Protein AF-A0A7V1M6G1-F1 (afdb_monomer)

Foldseek 3Di:
DLVPDDPVRLLVCLVPDDCVVCVPVNVVSVVVCVVVVHDNPDPDPPPPPQQQLLVVLCPDPVCVVPVPVSVVVSLQVLLQQLLVQLLVVCVVLLCCQPVVVVAALVNLVVCVVCNVVSLVVSLVVSVSNNCPDPSSVSSNNSSVNSVVVSVVSCSNVSSVVNNPPDDDDDPDDDPPDD

Radius of gyration: 24.64 Å; Cα contacts (8 Å, |Δi|>4): 165; chains: 1; bounding box: 46×56×64 Å

Sequence (178 aa):
MLTRCTDDELQDVYFHIDVLQYPERYRAVLDELTRRGLQPVSGIEPQVVPTDIPEQVRSLPALQPYPVAVAMVASVVLAVYTATVTFLFCLPIYLLALPLKVLNQQSAFFYLLSFPFAPLSAAGFGRRAGGRGWYSVAVLAGVALGVMMFIGTGALHAVVQALFRSDGAEGFSLPVAY

pLDDT: mean 78.03, std 13.34, range [37.06, 92.56]

Mean predicted aligned error: 14.86 Å

Solvent-accessible surface area (backbone atoms only — not comparable to full-atom values): 9935 Å² total; per-residue (Å²): 117,77,91,75,53,52,75,66,57,50,50,52,50,63,72,70,54,55,55,88,85,38,53,71,59,48,50,56,50,52,52,53,33,54,74,70,70,48,77,80,84,69,84,75,70,77,83,78,70,76,59,36,46,52,59,56,43,55,68,36,78,90,38,59,90,36,68,68,57,30,54,50,52,25,31,50,53,39,13,51,51,10,14,51,46,17,36,58,61,46,41,66,52,42,45,34,37,60,82,63,58,71,54,42,41,70,58,30,51,55,44,65,72,48,51,65,50,29,51,54,50,20,45,51,52,21,44,62,32,50,27,54,78,79,37,35,57,28,21,52,49,10,30,51,48,14,50,49,53,48,53,72,69,43,31,59,56,46,34,54,53,24,53,69,56,66,95,72,86,80,75,92,76,75,85,80,78,132

Secondary structure (DSSP, 8-state):
-GGGS-HHHHHHHHHH--TTT-HHHHHHHHHHHHHTTPPP--S---------HHHHHHT-TTTTT-HHHHHHHHHHHHHHHHHHHHHHHHHHHHHHHTTS----HHHHHHHHHHTTHHHHHHHHHHHHTT--TTHHHHHHHHHHHHHHHHHHTTHHHHHHHHHH--S-S---------

Structure (mmCIF, N/CA/C/O backbone):
data_AF-A0A7V1M6G1-F1
#
_entry.id   AF-A0A7V1M6G1-F1
#
loop_
_atom_site.group_PDB
_atom_site.id
_atom_site.type_symbol
_atom_site.label_atom_id
_atom_site.label_alt_id
_atom_site.label_comp_id
_atom_site.label_asym_id
_atom_site.label_entity_id
_atom_site.label_seq_id
_atom_site.pdbx_PDB_ins_code
_atom_site.Cartn_x
_atom_site.Cartn_y
_atom_site.Cartn_z
_atom_site.occupancy
_atom_site.B_iso_or_equiv
_atom_site.auth_seq_id
_atom_site.auth_comp_id
_atom_site.auth_asym_id
_atom_site.auth_atom_id
_atom_site.pdbx_PDB_model_num
ATOM 1 N N . MET A 1 1 ? -0.075 39.289 18.853 1.00 59.34 1 MET A N 1
ATOM 2 C CA . MET A 1 1 ? -0.843 40.267 18.048 1.00 59.34 1 MET A CA 1
ATOM 3 C C . MET A 1 1 ? -2.307 39.858 17.905 1.00 59.34 1 MET A C 1
ATOM 5 O O . MET A 1 1 ? -3.140 40.717 18.133 1.00 59.34 1 MET A O 1
ATOM 9 N N . LEU A 1 2 ? -2.627 38.577 17.663 1.00 62.75 2 LEU A N 1
ATOM 10 C CA . LEU A 1 2 ? -4.012 38.072 17.534 1.00 62.75 2 LEU A CA 1
ATOM 11 C C . LEU A 1 2 ? -4.907 38.278 18.777 1.00 62.75 2 LEU A C 1
ATOM 13 O O . LEU A 1 2 ? -6.113 38.447 18.658 1.00 62.75 2 LEU A O 1
ATOM 17 N N . THR A 1 3 ? -4.320 38.361 19.974 1.00 64.00 3 THR A N 1
ATOM 18 C CA . THR A 1 3 ? -5.044 38.594 21.239 1.00 64.00 3 THR A CA 1
ATOM 19 C C . THR A 1 3 ? -5.689 39.978 21.365 1.00 64.00 3 THR A C 1
ATOM 21 O O . THR A 1 3 ? -6.448 40.198 22.302 1.00 64.00 3 THR A O 1
ATOM 24 N N . ARG A 1 4 ? -5.374 40.923 20.466 1.00 76.12 4 ARG A N 1
ATOM 25 C CA . ARG A 1 4 ? -5.960 42.276 20.442 1.00 76.12 4 ARG A CA 1
ATOM 26 C C . ARG A 1 4 ? -6.958 42.499 19.303 1.00 76.12 4 ARG A C 1
ATOM 28 O O . ARG A 1 4 ? -7.567 43.559 19.277 1.00 76.12 4 ARG A O 1
ATOM 35 N N . CYS A 1 5 ? -7.097 41.546 18.382 1.00 78.12 5 CYS A N 1
ATOM 36 C CA . CYS A 1 5 ? -8.076 41.630 17.301 1.00 78.12 5 CYS A CA 1
ATOM 37 C C . CYS A 1 5 ? -9.489 41.458 17.861 1.00 78.12 5 CYS A C 1
ATOM 39 O O . CYS A 1 5 ? -9.700 40.645 18.768 1.00 78.12 5 CYS A O 1
ATOM 41 N N . THR A 1 6 ? -10.436 42.206 17.309 1.00 84.00 6 THR A N 1
ATOM 42 C CA . THR A 1 6 ? -11.872 41.974 17.500 1.00 84.00 6 THR A CA 1
ATOM 43 C C . THR A 1 6 ? -12.295 40.661 16.836 1.00 84.00 6 THR A C 1
ATOM 45 O O . THR A 1 6 ? -11.548 40.089 16.040 1.00 84.00 6 THR A O 1
ATOM 48 N N . ASP A 1 7 ? -13.472 40.147 17.187 1.00 83.44 7 ASP A N 1
ATOM 49 C CA . ASP A 1 7 ? -13.950 38.865 16.658 1.00 83.44 7 ASP A CA 1
ATOM 50 C C . ASP A 1 7 ? -14.204 38.930 15.141 1.00 83.44 7 ASP A C 1
ATOM 52 O O . ASP A 1 7 ? -13.869 37.983 14.429 1.00 83.44 7 ASP A O 1
ATOM 56 N N . ASP A 1 8 ? -14.669 40.079 14.639 1.00 80.38 8 ASP A N 1
ATOM 57 C CA . ASP A 1 8 ? -14.856 40.336 13.205 1.00 80.38 8 ASP A CA 1
ATOM 58 C C . ASP A 1 8 ? -13.516 40.401 12.456 1.00 80.38 8 ASP A C 1
ATOM 60 O O . ASP A 1 8 ? -13.350 39.768 11.416 1.00 80.38 8 ASP A O 1
ATOM 64 N N . GLU A 1 9 ? -12.516 41.098 13.006 1.00 81.81 9 GLU A N 1
ATOM 65 C CA . GLU A 1 9 ? -11.163 41.138 12.428 1.00 81.81 9 GLU A CA 1
ATOM 66 C C . GLU A 1 9 ? -10.505 39.754 12.429 1.00 81.81 9 GLU A C 1
ATOM 68 O O . GLU A 1 9 ? -9.766 39.408 11.510 1.00 81.81 9 GLU A O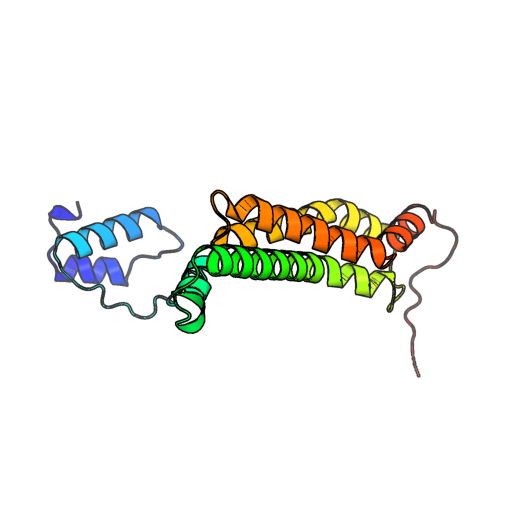 1
ATOM 73 N N . LEU A 1 10 ? -10.756 38.946 13.463 1.00 84.12 10 LEU A N 1
ATOM 74 C CA . LEU A 1 10 ? -10.219 37.593 13.551 1.00 84.12 10 LEU A CA 1
ATOM 75 C C . LEU A 1 10 ? -10.852 36.671 12.498 1.00 84.12 10 LEU A C 1
ATOM 77 O O . LEU A 1 10 ? -10.141 35.863 11.897 1.00 84.12 10 LEU A O 1
ATOM 81 N N . GLN A 1 11 ? -12.156 36.811 12.244 1.00 80.88 11 GLN A N 1
ATOM 82 C CA . GLN A 1 11 ? -12.832 36.113 11.149 1.00 80.88 11 GLN A CA 1
ATOM 83 C C . GLN A 1 11 ? -12.340 36.592 9.780 1.00 80.88 11 GLN A C 1
ATOM 85 O O . GLN A 1 11 ? -12.082 35.766 8.908 1.00 80.88 11 GLN A O 1
ATOM 90 N N . ASP A 1 12 ? -12.136 37.894 9.595 1.00 82.31 12 ASP A N 1
ATOM 91 C CA . ASP A 1 12 ? -11.630 38.452 8.339 1.00 82.31 12 ASP A CA 1
ATOM 92 C C . ASP A 1 12 ? -10.216 37.943 8.011 1.00 82.31 12 ASP A C 1
ATOM 94 O O . ASP A 1 12 ? -9.937 37.505 6.891 1.00 82.31 12 ASP A O 1
ATOM 98 N N . VAL A 1 13 ? -9.337 37.884 9.018 1.00 82.00 13 VAL A N 1
ATOM 99 C CA . VAL A 1 13 ? -8.005 37.270 8.895 1.00 82.00 13 VAL A CA 1
ATOM 100 C C . VAL A 1 13 ? -8.108 35.779 8.571 1.00 82.00 13 VAL A C 1
ATOM 102 O O . VAL A 1 13 ? -7.325 35.283 7.763 1.00 82.00 13 VAL A O 1
ATOM 105 N N . TYR A 1 14 ? -9.061 35.060 9.169 1.00 80.50 14 TYR A N 1
ATOM 106 C CA . TYR A 1 14 ? -9.310 33.652 8.850 1.00 80.50 14 TYR A CA 1
ATOM 107 C C . TYR A 1 14 ? -9.761 33.445 7.395 1.00 80.50 14 TYR A C 1
ATOM 109 O O . TYR A 1 14 ? -9.354 32.464 6.778 1.00 80.50 14 TYR A O 1
ATOM 117 N N . PHE A 1 15 ? -10.538 34.366 6.818 1.00 78.75 15 PHE A N 1
ATOM 118 C CA . PHE A 1 15 ? -10.974 34.276 5.419 1.00 78.75 15 PHE A CA 1
ATOM 119 C C . PHE A 1 15 ? -9.877 34.616 4.404 1.00 78.75 15 PHE A C 1
ATOM 121 O O . PHE A 1 15 ? -9.851 34.038 3.319 1.00 78.75 15 PHE A O 1
ATOM 128 N N . HIS A 1 16 ? -8.975 35.540 4.736 1.00 80.94 16 HIS A N 1
ATOM 129 C CA . HIS A 1 16 ? -7.990 36.072 3.786 1.00 80.94 16 HIS A CA 1
ATOM 130 C C . HIS A 1 16 ? -6.596 35.452 3.902 1.00 80.94 16 HIS A C 1
ATOM 132 O O . HIS A 1 16 ? -5.683 35.813 3.155 1.00 80.94 16 HIS A O 1
ATOM 138 N N . ILE A 1 17 ? -6.394 34.531 4.840 1.00 79.31 17 ILE A N 1
ATOM 139 C CA . ILE A 1 17 ? -5.106 33.874 5.011 1.00 79.31 17 ILE A CA 1
ATOM 140 C C . ILE A 1 17 ? -4.886 32.796 3.946 1.00 79.31 17 ILE A C 1
ATOM 142 O O . ILE A 1 17 ? -5.630 31.825 3.827 1.00 79.31 17 ILE A O 1
ATOM 146 N N . ASP A 1 18 ? -3.802 32.942 3.188 1.00 77.69 18 ASP A N 1
ATOM 147 C CA . ASP A 1 18 ? -3.353 31.899 2.272 1.00 77.69 18 ASP A CA 1
ATOM 148 C C . ASP A 1 18 ? -2.753 30.729 3.071 1.00 77.69 18 ASP A C 1
ATOM 150 O O . ASP A 1 18 ? -1.645 30.808 3.619 1.00 77.69 18 ASP A O 1
ATOM 154 N N . VAL A 1 19 ? -3.507 29.631 3.136 1.00 77.31 19 VAL A N 1
ATOM 155 C CA . VAL A 1 19 ? -3.142 28.409 3.865 1.00 77.31 19 VAL A CA 1
ATOM 156 C C . VAL A 1 19 ? -1.888 27.749 3.281 1.00 77.31 19 VAL A C 1
ATOM 158 O O . VAL A 1 19 ? -1.114 27.143 4.025 1.00 77.31 19 VAL A O 1
ATOM 161 N N . LEU A 1 20 ? -1.653 27.874 1.969 1.00 74.25 20 LEU A N 1
ATOM 162 C CA . LEU A 1 20 ? -0.498 27.269 1.299 1.00 74.25 20 LEU A CA 1
ATOM 163 C C . LEU A 1 20 ? 0.779 28.057 1.577 1.00 74.25 20 LEU A C 1
ATOM 165 O O . LEU A 1 20 ? 1.851 27.469 1.731 1.00 74.25 20 LEU A O 1
ATOM 169 N N . GLN A 1 21 ? 0.663 29.380 1.666 1.00 79.25 21 GLN A N 1
ATOM 170 C CA . GLN A 1 21 ? 1.807 30.250 1.903 1.00 79.25 21 GLN A CA 1
ATOM 171 C C . GLN A 1 21 ? 2.165 30.365 3.394 1.00 79.25 21 GLN A C 1
ATOM 173 O O . GLN A 1 21 ? 3.346 30.481 3.731 1.00 79.25 21 GLN A O 1
ATOM 178 N N . TYR A 1 22 ? 1.178 30.304 4.301 1.00 77.88 22 TYR A N 1
ATOM 179 C CA . TYR A 1 22 ? 1.383 30.530 5.739 1.00 77.88 22 TYR A CA 1
ATOM 180 C C . TYR A 1 22 ? 0.634 29.530 6.649 1.00 77.88 22 TYR A C 1
ATOM 182 O O . TYR A 1 22 ? -0.201 29.935 7.467 1.00 77.88 22 TYR A O 1
ATOM 190 N N . PRO A 1 23 ? 0.988 28.232 6.612 1.00 76.75 23 PRO A N 1
ATOM 191 C CA . PRO A 1 23 ? 0.266 27.182 7.341 1.00 76.75 23 PRO A CA 1
ATOM 192 C C . PRO A 1 23 ? 0.297 27.351 8.868 1.00 76.75 23 PRO A C 1
ATOM 194 O O . PRO A 1 23 ? -0.691 27.082 9.547 1.00 76.75 23 PRO A O 1
ATOM 197 N N . GLU A 1 24 ? 1.404 27.838 9.436 1.00 80.50 24 GLU A N 1
ATOM 198 C CA . GLU A 1 24 ? 1.513 28.015 10.894 1.00 80.50 24 GLU A CA 1
ATOM 199 C C . GLU A 1 24 ? 0.707 29.215 11.407 1.00 80.50 24 GLU A C 1
ATOM 201 O O . GLU A 1 24 ? 0.210 29.205 12.532 1.00 80.50 24 GLU A O 1
ATOM 206 N N . ARG A 1 25 ? 0.522 30.246 10.573 1.00 81.81 25 ARG A N 1
ATOM 207 C CA . ARG A 1 25 ? -0.337 31.388 10.917 1.00 81.81 25 ARG A CA 1
ATOM 208 C C . ARG A 1 25 ? -1.807 30.987 10.876 1.00 81.81 25 ARG A C 1
ATOM 210 O O . ARG A 1 25 ? -2.555 31.392 11.758 1.00 81.81 25 ARG A O 1
ATOM 217 N N . TYR A 1 26 ? -2.188 30.152 9.909 1.00 83.12 26 TYR A N 1
ATOM 218 C CA . TYR A 1 26 ? -3.534 29.593 9.818 1.00 83.12 26 TYR A CA 1
ATOM 219 C C . TYR A 1 26 ? -3.909 28.813 11.081 1.00 83.12 26 TYR A C 1
ATOM 221 O O . TYR A 1 26 ? -4.948 29.073 11.683 1.00 83.12 26 TYR A O 1
ATOM 229 N N . ARG A 1 27 ? -3.008 27.941 11.557 1.00 82.00 27 ARG A N 1
ATOM 230 C CA . ARG A 1 27 ? -3.197 27.206 12.818 1.00 82.00 27 ARG A CA 1
ATOM 231 C C . ARG A 1 27 ? -3.350 28.129 14.023 1.00 82.00 27 ARG A C 1
ATOM 233 O O . ARG A 1 27 ? -4.265 27.943 14.813 1.00 82.00 27 ARG A O 1
ATOM 240 N N . ALA A 1 28 ? -2.506 29.153 14.135 1.00 83.69 28 ALA A N 1
ATOM 241 C CA . ALA A 1 28 ? -2.584 30.103 15.243 1.00 83.69 28 ALA A 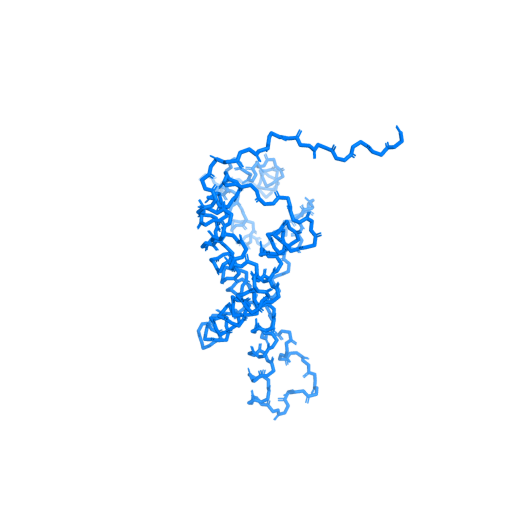CA 1
ATOM 242 C C . ALA A 1 28 ? -3.909 30.894 15.268 1.00 83.69 28 ALA A C 1
ATOM 244 O O . ALA A 1 28 ? -4.405 31.227 16.342 1.00 83.69 28 ALA A O 1
ATOM 245 N N . VAL A 1 29 ? -4.483 31.195 14.099 1.00 84.44 29 VAL A N 1
ATOM 246 C CA . VAL A 1 29 ? -5.790 31.863 13.977 1.00 84.44 29 VAL A CA 1
ATOM 247 C C . VAL A 1 29 ? -6.929 30.908 14.342 1.00 84.44 29 VAL A C 1
ATOM 249 O O . VAL A 1 29 ? -7.819 31.293 15.097 1.00 84.44 29 VAL A O 1
ATOM 252 N N . LEU A 1 30 ? -6.876 29.656 13.878 1.00 83.94 30 LEU A N 1
ATOM 253 C CA . LEU A 1 30 ? -7.837 28.608 14.241 1.00 83.94 30 LEU A CA 1
ATOM 254 C C . LEU A 1 30 ? -7.866 28.325 15.750 1.00 83.94 30 LEU A C 1
ATOM 256 O O . LEU A 1 30 ? -8.946 28.205 16.334 1.00 83.94 30 LEU A O 1
ATOM 260 N N . ASP A 1 31 ? -6.699 28.254 16.391 1.00 85.38 31 ASP A N 1
ATOM 261 C CA . ASP A 1 31 ? -6.593 28.045 17.838 1.00 85.38 31 ASP A CA 1
ATOM 262 C C . ASP A 1 31 ? -7.221 29.210 18.618 1.00 85.38 31 ASP A C 1
ATOM 264 O O . ASP A 1 31 ? -7.936 28.995 19.598 1.00 85.38 31 ASP A O 1
ATOM 268 N N . GLU A 1 32 ? -7.008 30.451 18.170 1.00 84.50 32 GLU A N 1
ATOM 269 C CA . GLU A 1 32 ? -7.577 31.639 18.813 1.00 84.50 32 GLU A CA 1
ATOM 270 C C . GLU A 1 32 ? -9.098 31.753 18.581 1.00 84.50 32 GLU A C 1
ATOM 272 O O . GLU A 1 32 ? -9.821 32.097 19.515 1.00 84.50 32 GLU A O 1
ATOM 277 N N . LEU A 1 33 ? -9.608 31.391 17.394 1.00 84.38 33 LEU A N 1
ATOM 278 C CA . LEU A 1 33 ? -11.053 31.280 17.126 1.00 84.38 33 LEU A CA 1
ATOM 279 C C . LEU A 1 33 ? -11.710 30.241 18.044 1.00 84.38 33 LEU A C 1
ATOM 281 O O . LEU A 1 33 ? -12.710 30.532 18.705 1.00 84.38 33 LEU A O 1
ATOM 285 N N . THR A 1 34 ? -11.096 29.059 18.154 1.00 83.81 34 THR A N 1
ATOM 286 C CA . THR A 1 34 ? -11.563 27.966 19.020 1.00 83.81 34 THR A CA 1
ATOM 287 C C . THR A 1 34 ? -11.564 28.390 20.486 1.00 83.81 34 THR A C 1
ATOM 289 O O . THR A 1 34 ? -12.532 28.153 21.208 1.00 83.81 34 THR A O 1
ATOM 292 N N . ARG A 1 35 ? -10.508 29.082 20.930 1.00 84.25 35 ARG A N 1
ATOM 293 C CA . ARG A 1 35 ? -10.393 29.615 22.292 1.00 84.25 35 ARG A CA 1
ATOM 294 C C . ARG A 1 35 ? -11.496 30.620 22.631 1.00 84.25 35 ARG A C 1
ATOM 296 O O . ARG A 1 35 ? -11.908 30.688 23.787 1.00 84.25 35 ARG A O 1
ATOM 303 N N . ARG A 1 36 ? -11.968 31.389 21.647 1.00 85.00 36 ARG A N 1
ATOM 304 C CA . ARG A 1 36 ? -13.062 32.364 21.797 1.00 85.00 36 ARG A CA 1
ATOM 305 C C . ARG A 1 36 ? -14.451 31.769 21.561 1.00 85.00 36 ARG A C 1
ATOM 307 O O . ARG A 1 36 ? -15.439 32.483 21.682 1.00 85.00 36 ARG A O 1
ATOM 314 N N . GLY A 1 37 ? -14.543 30.473 21.250 1.00 80.19 37 GLY A N 1
ATOM 315 C CA . GLY A 1 37 ? -15.813 29.805 20.959 1.00 80.19 37 GLY A CA 1
ATOM 316 C C . GLY A 1 37 ? -16.464 30.264 19.651 1.00 80.19 37 GLY A C 1
ATOM 317 O O . GLY A 1 37 ? -17.656 30.037 19.451 1.00 80.19 37 GLY A O 1
ATOM 318 N N . LEU A 1 38 ? -15.700 30.910 18.768 1.00 79.44 38 LEU A N 1
ATOM 319 C CA . LEU A 1 38 ? -16.165 31.337 17.455 1.00 79.44 38 LEU A CA 1
ATOM 320 C C . LEU A 1 38 ? -16.065 30.152 16.498 1.00 79.44 38 LEU A C 1
ATOM 322 O O . LEU A 1 38 ? -15.013 29.522 16.382 1.00 79.44 38 LEU A O 1
ATOM 326 N N . GLN A 1 39 ? -17.161 29.840 15.807 1.00 68.56 39 GLN A N 1
ATOM 327 C CA . GLN A 1 39 ? -17.124 28.818 14.769 1.00 68.56 39 GLN A CA 1
ATOM 328 C C . GLN A 1 39 ? -16.460 29.403 13.519 1.00 68.56 39 GLN A C 1
ATOM 330 O O . GLN A 1 39 ? -16.905 30.453 13.047 1.00 68.56 39 GLN A O 1
ATOM 335 N N . PRO A 1 40 ? -15.418 28.756 12.968 1.00 64.44 40 PRO A N 1
ATOM 336 C CA . PRO A 1 40 ? -14.901 29.141 11.669 1.00 64.44 40 PRO A CA 1
ATOM 337 C C . PRO A 1 40 ? -16.029 28.963 10.651 1.00 64.44 40 PRO A C 1
ATOM 339 O O . PRO A 1 40 ? -16.526 27.856 10.440 1.00 64.44 40 PRO A O 1
ATOM 342 N N . VAL A 1 41 ? -16.466 30.065 10.041 1.00 65.00 41 VAL A N 1
ATOM 343 C CA . VAL A 1 41 ? -17.437 30.039 8.945 1.00 65.00 41 VAL A CA 1
ATOM 344 C C . VAL A 1 41 ? -16.675 29.548 7.715 1.00 65.00 41 VAL A C 1
ATOM 346 O O . VAL A 1 41 ? -16.215 30.322 6.886 1.00 65.00 41 VAL A O 1
ATOM 349 N N . SER A 1 42 ? -16.417 28.243 7.653 1.00 56.84 42 SER A N 1
ATOM 350 C CA . SER A 1 42 ? -15.580 27.652 6.618 1.00 56.84 42 SER A CA 1
ATOM 351 C C . SER A 1 42 ? -16.304 27.709 5.273 1.00 56.84 42 SER A C 1
ATOM 353 O O . SER A 1 42 ? -17.187 26.896 4.983 1.00 56.84 42 SER A O 1
ATOM 355 N N . GLY A 1 43 ? -15.897 28.639 4.415 1.00 55.72 43 GLY A N 1
ATOM 356 C CA . GLY A 1 43 ? -16.002 28.440 2.980 1.00 55.72 43 GLY A CA 1
ATOM 357 C C . GLY A 1 43 ? -15.019 27.342 2.583 1.00 55.72 43 GLY A C 1
ATOM 358 O O . GLY A 1 43 ? -13.854 27.622 2.347 1.00 55.72 43 GLY A O 1
ATOM 359 N N . ILE A 1 44 ? -15.506 26.102 2.500 1.00 55.44 44 ILE A N 1
ATOM 360 C CA . ILE A 1 44 ? -14.831 24.997 1.804 1.00 55.44 44 ILE A CA 1
ATOM 361 C C . ILE A 1 44 ? -13.497 24.580 2.461 1.00 55.44 44 ILE A C 1
ATOM 363 O O . ILE A 1 44 ? -12.450 24.569 1.821 1.00 55.44 44 ILE A O 1
ATOM 367 N N . GLU A 1 45 ? -13.519 24.136 3.720 1.00 52.53 45 GLU A N 1
ATOM 368 C CA . GLU A 1 45 ? -12.560 23.087 4.086 1.00 52.53 45 GLU A CA 1
ATOM 369 C C . GLU A 1 45 ? -13.109 21.770 3.521 1.00 52.53 45 GLU A C 1
ATOM 371 O O . GLU A 1 45 ? -14.215 21.363 3.897 1.00 52.53 45 GLU A O 1
ATOM 376 N N . PRO A 1 46 ? -12.409 21.085 2.595 1.00 50.53 46 PRO A N 1
ATOM 377 C CA . PRO A 1 46 ? -12.769 19.714 2.289 1.00 50.53 46 PRO A CA 1
ATOM 378 C C . PRO A 1 46 ? -12.649 18.943 3.600 1.00 50.53 46 PRO A C 1
ATOM 380 O O . PRO A 1 46 ? -11.573 18.903 4.194 1.00 50.53 46 PRO A O 1
ATOM 383 N N . GLN A 1 47 ? -13.750 18.355 4.071 1.00 49.88 47 GLN A N 1
ATOM 384 C CA . GLN A 1 47 ? -13.707 17.442 5.204 1.00 49.88 47 GLN A CA 1
ATOM 385 C C . GLN A 1 47 ? -12.784 16.283 4.827 1.00 49.88 47 GLN A C 1
ATOM 387 O O . GLN A 1 47 ? -13.189 15.321 4.175 1.00 49.88 47 GLN A O 1
ATOM 392 N N . VAL A 1 48 ? -11.515 16.380 5.215 1.00 53.69 48 VAL A N 1
ATOM 393 C CA . VAL A 1 48 ? -10.581 15.266 5.153 1.00 53.69 48 VAL A CA 1
ATOM 394 C C . VAL A 1 48 ? -10.978 14.360 6.304 1.00 53.69 48 VAL A C 1
ATOM 396 O O . VAL A 1 48 ? -10.399 14.430 7.382 1.00 53.69 48 VAL A O 1
ATOM 399 N N . VAL A 1 49 ? -12.025 13.557 6.107 1.00 55.81 49 VAL A N 1
ATOM 400 C CA . VAL A 1 49 ? -12.407 12.532 7.075 1.00 55.81 49 VAL A CA 1
ATOM 401 C C . VAL A 1 49 ? -11.242 11.544 7.118 1.00 55.81 49 VAL A C 1
ATOM 403 O O . VAL A 1 49 ? -11.003 10.858 6.116 1.00 55.81 49 VAL A O 1
ATOM 406 N N . PRO A 1 50 ? -10.465 11.476 8.217 1.00 57.69 50 PRO A N 1
ATOM 407 C CA . PRO A 1 50 ? -9.404 10.492 8.320 1.00 57.69 50 PRO A CA 1
ATOM 408 C C . PRO A 1 50 ? -10.052 9.113 8.186 1.00 57.69 50 PRO A C 1
ATOM 410 O O . PRO A 1 50 ? -10.933 8.747 8.962 1.00 57.69 50 PRO A O 1
ATOM 413 N N . THR A 1 51 ? -9.669 8.370 7.148 1.00 67.44 51 THR A N 1
ATOM 414 C CA . THR A 1 51 ? -10.177 7.016 6.916 1.00 67.44 51 THR A CA 1
ATOM 415 C C . THR A 1 51 ? -9.502 6.078 7.909 1.00 67.44 51 THR A C 1
ATOM 417 O O . THR A 1 51 ? -8.515 5.431 7.584 1.00 67.44 51 THR A O 1
ATOM 420 N N . ASP A 1 52 ? -9.972 6.062 9.151 1.00 83.06 52 ASP A N 1
ATOM 421 C CA . ASP A 1 52 ? -9.446 5.178 10.187 1.00 83.06 52 ASP A CA 1
ATOM 422 C C . ASP A 1 52 ? -10.144 3.814 10.089 1.00 83.06 52 ASP A C 1
ATOM 424 O O . ASP A 1 52 ? -11.268 3.627 10.558 1.00 83.06 52 ASP A O 1
ATOM 428 N N . ILE A 1 53 ? -9.496 2.870 9.398 1.00 82.25 53 ILE A N 1
ATOM 429 C CA . ILE A 1 53 ? -10.033 1.527 9.138 1.00 82.25 53 ILE A CA 1
ATOM 430 C C . ILE A 1 53 ? -10.341 0.787 10.457 1.00 82.25 53 ILE A C 1
ATOM 432 O O . ILE A 1 53 ? -11.440 0.244 1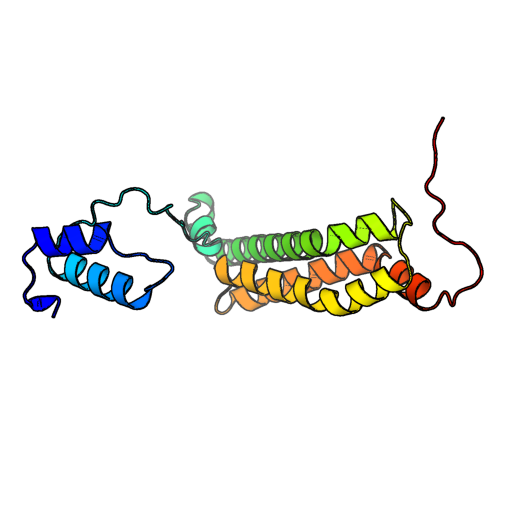0.578 1.00 82.25 53 ILE A O 1
ATOM 436 N N . PRO A 1 54 ? -9.442 0.763 11.464 1.00 82.44 54 PRO A N 1
ATOM 437 C CA . PRO A 1 54 ? -9.747 0.221 12.787 1.00 82.44 54 PRO A CA 1
ATOM 438 C C . PRO A 1 54 ? -11.026 0.771 13.428 1.00 82.44 54 PRO A C 1
ATOM 440 O O . PRO A 1 54 ? -11.849 -0.014 13.905 1.00 82.44 54 PRO A O 1
ATOM 443 N N . GLU A 1 55 ? -11.223 2.090 13.425 1.00 82.62 55 GLU A N 1
ATOM 444 C CA . GLU A 1 55 ? -12.411 2.707 14.032 1.00 82.62 55 GLU A CA 1
ATOM 445 C C . GLU A 1 55 ? -13.682 2.431 13.217 1.00 82.62 55 GLU A C 1
ATO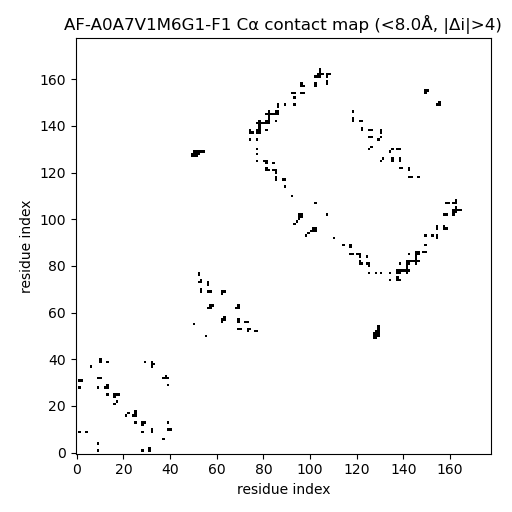M 447 O O . GLU A 1 55 ? -14.738 2.140 13.785 1.00 82.62 55 GLU A O 1
ATOM 452 N N . GLN A 1 56 ? -13.580 2.397 11.885 1.00 84.25 56 GLN A N 1
ATOM 453 C CA . GLN A 1 56 ? -14.684 1.976 11.019 1.00 84.25 56 GLN A CA 1
ATOM 454 C C . GLN A 1 56 ? -15.112 0.532 11.314 1.00 84.25 56 GLN A C 1
ATOM 456 O O . GLN A 1 56 ? -16.299 0.267 11.500 1.00 84.25 56 GLN A O 1
ATOM 461 N N . VAL A 1 57 ? -14.165 -0.402 11.441 1.00 83.19 57 VAL A N 1
ATOM 462 C CA . VAL A 1 57 ? -14.477 -1.804 11.770 1.00 83.19 57 VAL A CA 1
ATOM 463 C C . VAL A 1 57 ? -15.069 -1.929 13.176 1.00 83.19 57 VAL A C 1
ATOM 465 O O . VAL A 1 57 ? -15.980 -2.726 13.391 1.00 83.19 57 VAL A O 1
ATOM 468 N N . ARG A 1 58 ? -14.611 -1.115 14.132 1.00 82.12 58 ARG A N 1
ATOM 469 C CA . ARG A 1 58 ? -15.147 -1.093 15.500 1.00 82.12 58 ARG A CA 1
ATOM 470 C C . ARG A 1 58 ? -16.585 -0.576 15.574 1.00 82.12 58 ARG A C 1
ATOM 472 O O . ARG A 1 58 ? -17.345 -1.015 16.436 1.00 82.12 58 ARG A O 1
ATOM 479 N N . SER A 1 59 ? -16.965 0.330 14.674 1.00 82.50 59 SER A N 1
ATOM 480 C CA . SER A 1 59 ? -18.331 0.859 14.596 1.00 82.50 59 SER A CA 1
ATOM 481 C C . SER A 1 59 ? -19.362 -0.146 14.064 1.00 82.50 59 SER A C 1
ATOM 483 O O . SER A 1 59 ? -20.563 0.099 14.173 1.00 82.50 59 SER A O 1
ATOM 485 N N . LEU A 1 60 ? -18.927 -1.298 13.534 1.00 84.31 60 LEU A N 1
ATOM 486 C CA . LEU A 1 60 ? -19.828 -2.335 13.036 1.00 84.31 60 LEU A CA 1
ATOM 487 C C . LEU A 1 60 ? -20.553 -3.045 14.198 1.00 84.31 60 LEU A C 1
ATOM 489 O O . LEU A 1 60 ? -19.909 -3.737 14.995 1.00 84.31 60 LEU A O 1
ATOM 493 N N . PRO A 1 61 ? -21.898 -2.975 14.271 1.00 79.12 61 PRO A N 1
ATOM 494 C CA . PRO A 1 61 ? -22.663 -3.521 15.395 1.00 79.12 61 PRO A CA 1
ATOM 495 C C . PRO A 1 61 ? -22.536 -5.045 15.528 1.00 79.12 61 PRO A C 1
ATOM 497 O O . PRO A 1 61 ? -22.585 -5.577 16.632 1.00 79.12 61 PRO A O 1
ATOM 500 N N . ALA A 1 62 ? -22.298 -5.755 14.420 1.00 80.88 62 ALA A N 1
ATOM 501 C CA . ALA A 1 62 ? -22.107 -7.206 14.418 1.00 80.88 62 ALA A CA 1
ATOM 502 C C . ALA A 1 62 ? -20.804 -7.663 15.105 1.00 80.88 62 ALA A C 1
ATOM 504 O O . ALA A 1 62 ? -20.714 -8.800 15.561 1.00 80.88 62 ALA A O 1
ATOM 505 N N . LEU A 1 63 ? -19.789 -6.795 15.172 1.00 79.19 63 LEU A N 1
ATOM 506 C CA . LEU A 1 63 ? -18.459 -7.127 15.692 1.00 79.19 63 LEU A CA 1
ATOM 507 C C . LEU A 1 63 ? -18.206 -6.552 17.094 1.00 79.19 63 LEU A C 1
ATOM 509 O O . LEU A 1 63 ? -17.291 -7.010 17.775 1.00 79.19 63 LEU A O 1
ATOM 513 N N . GLN A 1 64 ? -19.048 -5.627 17.568 1.00 78.62 64 GLN A N 1
ATOM 514 C CA . GLN A 1 64 ? -18.979 -5.065 18.923 1.00 78.62 64 GLN A CA 1
ATOM 515 C C . GLN A 1 64 ? -18.847 -6.093 20.063 1.00 78.62 64 GLN A C 1
ATOM 517 O O . GLN A 1 64 ? -18.032 -5.849 20.956 1.00 78.62 64 GLN A O 1
ATOM 522 N N . PRO A 1 65 ? -19.571 -7.234 20.075 1.00 85.25 65 PRO A N 1
ATOM 523 C CA . PRO A 1 65 ? -19.437 -8.203 21.166 1.00 85.25 65 PRO A CA 1
ATOM 524 C C . PRO A 1 65 ? -18.108 -8.981 21.150 1.00 85.25 65 PRO A C 1
ATOM 526 O O . PRO A 1 65 ? -17.782 -9.640 22.136 1.00 85.25 65 PRO A O 1
ATOM 529 N N . TYR A 1 66 ? -17.320 -8.905 20.070 1.00 88.06 66 TYR A N 1
ATOM 530 C CA . TYR A 1 66 ? -16.108 -9.705 19.874 1.00 88.06 66 TYR A CA 1
ATOM 531 C C . TYR A 1 66 ? -14.875 -8.820 19.621 1.00 88.06 66 TYR A C 1
ATOM 533 O O . TYR A 1 66 ? -14.447 -8.658 18.474 1.00 88.06 66 TYR A O 1
ATOM 541 N N . PRO A 1 67 ? -14.220 -8.293 20.673 1.00 82.44 67 PRO A N 1
ATOM 542 C CA . PRO A 1 67 ? -13.101 -7.356 20.521 1.00 82.44 67 PRO A CA 1
ATOM 543 C C . PRO A 1 67 ? -11.901 -7.960 19.773 1.00 82.44 67 PRO A C 1
ATOM 545 O O . PRO A 1 67 ? -11.212 -7.262 19.030 1.00 82.44 67 PRO A O 1
ATOM 548 N N . VAL A 1 68 ? -11.669 -9.270 19.911 1.00 88.06 68 VAL A N 1
ATOM 549 C CA . VAL A 1 68 ? -10.606 -9.980 19.177 1.00 88.06 68 VAL A CA 1
ATOM 550 C C . VAL A 1 68 ? -10.934 -10.083 17.684 1.00 88.06 68 VAL A C 1
ATOM 552 O O . VAL A 1 68 ? -10.051 -9.894 16.848 1.00 88.06 68 VAL A O 1
ATOM 555 N N . ALA A 1 69 ? -12.200 -10.330 17.335 1.00 87.19 69 ALA A N 1
ATOM 556 C CA . ALA A 1 69 ? -12.633 -10.394 15.942 1.00 87.19 69 ALA A CA 1
ATOM 557 C C . ALA A 1 69 ? -12.526 -9.021 15.265 1.00 87.19 69 ALA A C 1
ATOM 559 O O . ALA A 1 69 ? -12.058 -8.948 14.134 1.00 87.19 69 ALA A O 1
ATOM 560 N N . VAL A 1 70 ? -12.857 -7.932 15.972 1.00 86.44 70 VAL A N 1
ATOM 561 C CA . VAL A 1 70 ? -12.640 -6.552 15.494 1.00 86.44 70 VAL A CA 1
ATOM 562 C C . VAL A 1 70 ? -11.172 -6.330 15.134 1.00 86.44 70 VAL A C 1
ATOM 564 O O . VAL A 1 70 ? -10.874 -5.894 14.025 1.00 86.44 70 VAL A O 1
ATOM 567 N N . ALA A 1 71 ? -10.248 -6.673 16.037 1.00 85.56 71 ALA A N 1
ATOM 568 C CA . ALA A 1 71 ? -8.817 -6.485 15.807 1.00 85.56 71 ALA A CA 1
ATOM 569 C C . ALA A 1 71 ? -8.294 -7.330 14.633 1.00 85.56 71 ALA A C 1
ATOM 571 O O . ALA A 1 71 ? -7.493 -6.842 13.830 1.00 85.56 71 ALA A O 1
ATOM 572 N N . MET A 1 72 ? -8.761 -8.577 14.494 1.00 88.06 72 MET A N 1
ATOM 573 C CA . MET A 1 72 ? -8.403 -9.426 13.354 1.00 88.06 72 MET A CA 1
ATOM 574 C C . MET A 1 72 ? -8.949 -8.876 12.038 1.00 88.06 72 MET A C 1
ATOM 576 O O . MET A 1 72 ? -8.185 -8.727 11.089 1.00 88.06 72 MET A O 1
ATOM 580 N N . VAL A 1 73 ? -10.236 -8.530 11.979 1.00 88.50 73 VAL A N 1
ATOM 581 C CA . VAL A 1 73 ? -10.867 -7.992 10.766 1.00 88.50 73 VAL A CA 1
ATOM 582 C C . VAL A 1 73 ? -10.207 -6.677 10.364 1.00 88.50 73 VAL A C 1
ATOM 584 O O . VAL A 1 73 ? -9.821 -6.532 9.210 1.00 88.50 73 VAL A O 1
ATOM 587 N N . ALA A 1 74 ? -9.977 -5.760 11.307 1.00 88.25 74 ALA A N 1
ATOM 588 C CA . ALA A 1 74 ? -9.265 -4.512 11.042 1.00 88.25 74 ALA A CA 1
ATOM 589 C C . ALA A 1 74 ? -7.852 -4.766 10.499 1.00 88.25 74 ALA A C 1
ATOM 591 O O . ALA A 1 74 ? -7.452 -4.145 9.518 1.00 88.25 74 ALA A O 1
ATOM 592 N N . SER A 1 75 ? -7.119 -5.722 11.078 1.00 88.88 75 SER A N 1
ATOM 593 C CA . SER A 1 75 ? -5.782 -6.099 10.602 1.00 88.88 75 SER A CA 1
ATOM 594 C C . SER A 1 75 ? -5.815 -6.676 9.186 1.00 88.88 75 SER A C 1
ATOM 596 O O . SER A 1 75 ? -4.989 -6.303 8.358 1.00 88.88 75 SER A O 1
ATOM 598 N N . VAL A 1 76 ? -6.775 -7.555 8.884 1.00 91.94 76 VAL A N 1
ATOM 599 C CA . VAL A 1 76 ? -6.938 -8.149 7.549 1.00 91.94 76 VAL A CA 1
ATOM 600 C C . VAL A 1 76 ? -7.299 -7.079 6.525 1.00 91.94 76 VAL A C 1
ATOM 602 O O . VAL A 1 76 ? -6.650 -6.998 5.487 1.00 91.94 76 VAL A O 1
ATOM 605 N N . VAL A 1 77 ? -8.282 -6.227 6.818 1.00 91.69 77 VAL A N 1
ATOM 606 C CA . VAL A 1 77 ? -8.695 -5.141 5.917 1.00 91.69 77 VAL A CA 1
ATOM 607 C C . VAL A 1 77 ? -7.532 -4.189 5.664 1.00 91.69 77 VAL A C 1
ATOM 609 O O . VAL A 1 77 ? -7.276 -3.826 4.520 1.00 91.69 77 VAL A O 1
ATOM 612 N N . LEU A 1 78 ? -6.779 -3.837 6.706 1.00 89.44 78 LEU A N 1
ATOM 613 C CA . LEU A 1 78 ? -5.617 -2.970 6.584 1.00 89.44 78 LEU A CA 1
ATOM 614 C C . LEU A 1 78 ? -4.499 -3.612 5.751 1.00 89.44 78 LEU A C 1
ATOM 616 O O . LEU A 1 78 ? -3.912 -2.934 4.913 1.00 89.44 78 LEU A O 1
ATOM 620 N N . ALA A 1 79 ? -4.233 -4.908 5.934 1.00 89.38 79 ALA A N 1
ATOM 621 C CA . ALA A 1 79 ? -3.250 -5.645 5.144 1.00 89.38 79 ALA A CA 1
ATOM 622 C C . ALA A 1 79 ? -3.670 -5.769 3.669 1.00 89.38 79 ALA A C 1
ATOM 624 O O . ALA A 1 79 ? -2.851 -5.589 2.772 1.00 89.38 79 ALA A O 1
ATOM 625 N N . VAL A 1 80 ? -4.951 -6.034 3.397 1.00 91.69 80 VAL A N 1
ATOM 626 C CA . VAL A 1 80 ? -5.497 -6.071 2.031 1.00 91.69 80 VAL A CA 1
ATOM 627 C C . VAL A 1 80 ? -5.428 -4.686 1.388 1.00 91.69 80 VAL A C 1
ATOM 629 O O . VAL A 1 80 ? -5.010 -4.554 0.238 1.00 91.69 80 VAL A O 1
ATOM 632 N N . TYR A 1 81 ? -5.778 -3.637 2.129 1.00 90.94 81 TYR A N 1
ATOM 633 C CA . TYR A 1 81 ? -5.676 -2.259 1.664 1.00 90.94 81 TYR A CA 1
ATOM 634 C C . TYR A 1 81 ? -4.230 -1.888 1.309 1.00 90.94 81 TYR A C 1
ATOM 636 O O . TYR A 1 81 ? -3.960 -1.381 0.225 1.00 90.94 81 TYR A O 1
ATOM 644 N N . THR A 1 82 ? -3.256 -2.196 2.165 1.00 91.06 82 THR A N 1
ATOM 645 C CA . THR A 1 82 ? -1.854 -1.872 1.865 1.00 91.06 82 THR A CA 1
ATOM 646 C C . THR A 1 82 ? -1.284 -2.742 0.748 1.00 91.06 82 THR A C 1
ATOM 648 O O . THR A 1 82 ? -0.524 -2.230 -0.076 1.00 91.06 82 THR A O 1
ATOM 651 N N . ALA A 1 83 ? -1.685 -4.013 0.646 1.00 88.81 83 ALA A N 1
ATOM 652 C CA . ALA A 1 83 ? -1.308 -4.891 -0.461 1.00 88.81 83 ALA A CA 1
ATOM 653 C C . ALA A 1 83 ? -1.837 -4.372 -1.805 1.00 88.81 83 ALA A C 1
ATOM 655 O O . ALA A 1 83 ? -1.082 -4.287 -2.773 1.00 88.81 83 ALA A O 1
ATOM 656 N N . THR A 1 84 ? -3.109 -3.971 -1.854 1.00 89.56 84 THR A N 1
ATOM 657 C CA . THR A 1 84 ? -3.735 -3.421 -3.067 1.00 89.56 84 THR A CA 1
ATOM 658 C C . THR A 1 84 ? -3.100 -2.100 -3.481 1.00 89.56 84 THR A C 1
ATOM 660 O O . THR A 1 84 ? -2.756 -1.945 -4.649 1.00 89.56 84 THR A O 1
ATOM 663 N N . VAL A 1 85 ? -2.844 -1.186 -2.540 1.00 89.25 85 VAL A N 1
ATOM 664 C CA . VAL A 1 85 ? -2.110 0.060 -2.817 1.00 89.25 85 VAL A CA 1
ATOM 665 C C . VAL A 1 85 ? -0.710 -0.235 -3.362 1.00 89.25 85 VAL A C 1
ATOM 667 O O . VAL A 1 85 ? -0.324 0.326 -4.384 1.00 89.25 85 VAL A O 1
ATOM 670 N N . THR A 1 86 ? 0.035 -1.151 -2.734 1.00 89.25 86 THR A N 1
ATOM 671 C CA . THR A 1 86 ? 1.367 -1.566 -3.216 1.00 89.25 86 THR A CA 1
ATOM 672 C C . THR A 1 86 ? 1.292 -2.097 -4.648 1.00 89.25 86 THR A C 1
ATOM 674 O O . THR A 1 86 ? 2.073 -1.689 -5.504 1.00 89.25 86 THR A O 1
ATOM 677 N N . PHE A 1 87 ? 0.322 -2.969 -4.934 1.00 85.50 87 PHE A N 1
ATOM 678 C CA . PHE A 1 87 ? 0.135 -3.534 -6.266 1.00 85.50 87 PHE A CA 1
ATOM 679 C C . PHE A 1 87 ? -0.243 -2.466 -7.297 1.00 85.50 87 PHE A C 1
ATOM 681 O O . PHE A 1 87 ? 0.306 -2.472 -8.393 1.00 85.50 87 PHE A O 1
ATOM 688 N N . LEU A 1 88 ? -1.114 -1.514 -6.947 1.00 88.94 88 LEU A N 1
ATOM 689 C CA . LEU A 1 88 ? -1.488 -0.393 -7.815 1.00 88.94 88 LEU A CA 1
ATOM 690 C C . LEU A 1 88 ? -0.284 0.477 -8.187 1.00 88.94 88 LEU A C 1
ATOM 692 O O . LEU A 1 88 ? -0.161 0.870 -9.343 1.00 88.94 88 LEU A O 1
ATOM 696 N N . PHE A 1 89 ? 0.632 0.732 -7.249 1.00 86.69 89 PHE A N 1
ATOM 697 C CA . PHE A 1 89 ? 1.875 1.445 -7.557 1.00 86.69 89 PHE A CA 1
ATOM 698 C C . PHE A 1 89 ? 2.786 0.663 -8.509 1.00 86.69 89 PHE A C 1
ATOM 700 O O . PHE A 1 89 ? 3.466 1.264 -9.338 1.00 86.69 89 PHE A O 1
ATOM 707 N N . CYS A 1 90 ? 2.778 -0.667 -8.433 1.00 85.12 90 CYS A N 1
ATOM 708 C CA . CYS A 1 90 ? 3.560 -1.518 -9.328 1.00 85.12 90 CYS A CA 1
ATOM 709 C C . CYS A 1 90 ? 2.837 -1.857 -10.651 1.00 85.12 90 CYS A C 1
ATOM 711 O O . CYS A 1 90 ? 3.461 -2.354 -11.591 1.00 85.12 90 CYS A O 1
ATOM 713 N N . LEU A 1 91 ? 1.535 -1.579 -10.759 1.00 85.81 91 LEU A N 1
ATOM 714 C CA . LEU A 1 91 ? 0.688 -1.932 -11.901 1.00 85.81 91 LEU A CA 1
ATOM 715 C C . LEU A 1 91 ? 1.158 -1.340 -13.242 1.00 85.81 91 LEU A C 1
ATOM 717 O O . LEU A 1 91 ? 1.164 -2.086 -14.223 1.00 85.81 91 LEU A O 1
ATOM 721 N N . PRO A 1 92 ? 1.615 -0.073 -13.333 1.00 81.75 92 PRO A N 1
ATOM 722 C CA . PRO A 1 92 ? 2.151 0.463 -14.583 1.00 81.75 92 PRO A CA 1
ATOM 723 C C . PRO A 1 92 ? 3.306 -0.381 -15.128 1.00 81.75 92 PRO A C 1
ATOM 725 O O . PRO A 1 92 ? 3.395 -0.620 -16.328 1.00 81.75 92 PRO A O 1
ATOM 728 N N . ILE A 1 93 ? 4.158 -0.901 -14.244 1.00 80.56 93 ILE A N 1
ATOM 729 C CA . ILE A 1 93 ? 5.300 -1.730 -14.637 1.00 80.56 93 ILE A CA 1
ATOM 730 C C . ILE A 1 93 ? 4.846 -3.118 -15.047 1.00 80.56 93 ILE A C 1
ATOM 732 O O . ILE A 1 93 ? 5.327 -3.630 -16.053 1.00 80.56 93 ILE A O 1
ATOM 736 N N . TYR A 1 94 ? 3.899 -3.709 -14.315 1.00 80.56 94 TYR A N 1
ATOM 737 C CA . TYR A 1 94 ? 3.281 -4.965 -14.729 1.00 80.56 94 TYR A CA 1
ATOM 738 C C . TYR A 1 94 ? 2.736 -4.854 -16.161 1.00 80.56 94 TYR A C 1
ATOM 740 O O . TYR A 1 94 ? 3.051 -5.701 -16.994 1.00 80.56 94 TYR A O 1
ATOM 748 N N . LEU A 1 95 ? 1.995 -3.780 -16.464 1.00 82.12 95 LEU A N 1
ATOM 749 C CA . LEU A 1 95 ? 1.416 -3.537 -17.787 1.00 82.12 95 LEU A CA 1
ATOM 750 C C . LEU A 1 95 ? 2.478 -3.310 -18.875 1.00 82.12 95 LEU A C 1
ATOM 752 O O . LEU A 1 95 ? 2.355 -3.837 -19.979 1.00 82.12 95 LEU A O 1
ATOM 756 N N . LEU A 1 96 ? 3.540 -2.561 -18.582 1.00 77.12 96 LEU A N 1
ATOM 757 C CA . LEU A 1 96 ? 4.615 -2.319 -19.550 1.00 77.12 96 LEU A CA 1
ATOM 758 C C . LEU A 1 96 ? 5.461 -3.574 -19.812 1.00 77.12 96 LEU A C 1
ATOM 760 O O . LEU A 1 96 ? 5.846 -3.830 -20.953 1.00 77.12 96 LEU A O 1
ATOM 764 N N . ALA A 1 97 ? 5.727 -4.363 -18.770 1.00 72.88 97 ALA A N 1
ATOM 765 C CA . ALA A 1 97 ? 6.623 -5.511 -18.828 1.00 72.88 97 ALA A CA 1
ATOM 766 C C . ALA A 1 97 ? 5.992 -6.747 -19.483 1.00 72.88 97 ALA A C 1
ATOM 768 O O . ALA A 1 97 ? 6.670 -7.443 -20.235 1.00 72.88 97 ALA A O 1
ATOM 769 N N . LEU A 1 98 ? 4.716 -7.036 -19.200 1.00 75.25 98 LEU A N 1
ATOM 770 C CA . LEU A 1 98 ? 4.091 -8.309 -19.576 1.00 75.25 98 LEU A CA 1
ATOM 771 C C . LEU A 1 98 ? 3.115 -8.193 -20.758 1.00 75.25 98 LEU A C 1
ATOM 773 O O . LEU A 1 98 ? 3.412 -8.774 -21.804 1.00 75.25 98 LEU A O 1
ATOM 777 N N . PRO A 1 99 ? 1.974 -7.479 -20.659 1.00 71.12 99 PRO A N 1
ATOM 778 C CA . PRO A 1 99 ? 1.008 -7.433 -21.750 1.00 71.12 99 PRO A CA 1
ATOM 779 C C . PRO A 1 99 ? 1.475 -6.559 -22.914 1.00 71.12 99 PRO A C 1
ATOM 781 O O . PRO A 1 99 ? 1.243 -6.927 -24.061 1.00 71.12 99 PRO A O 1
ATOM 784 N N . LEU A 1 100 ? 2.147 -5.434 -22.648 1.00 72.12 100 LEU A N 1
ATOM 785 C CA . LEU A 1 100 ? 2.579 -4.526 -23.713 1.00 72.12 100 LEU A CA 1
ATOM 786 C C . LEU A 1 100 ? 3.950 -4.908 -24.294 1.00 72.12 100 LEU A C 1
ATOM 788 O O . LEU A 1 100 ? 4.202 -4.637 -25.463 1.00 72.12 100 LEU A O 1
ATOM 792 N N . LYS A 1 101 ? 4.822 -5.565 -23.513 1.00 69.62 101 LYS A N 1
ATOM 793 C CA . LYS A 1 101 ? 6.206 -5.921 -23.897 1.00 69.62 101 LYS A CA 1
ATOM 794 C C . LYS A 1 101 ? 7.041 -4.728 -24.405 1.00 69.62 101 LYS A C 1
ATOM 796 O O . LYS A 1 101 ? 7.990 -4.922 -25.156 1.00 69.62 101 LYS A O 1
ATOM 801 N N . VAL A 1 102 ? 6.727 -3.503 -23.975 1.00 68.62 102 VAL A N 1
ATOM 802 C CA . VAL A 1 102 ? 7.393 -2.251 -24.417 1.00 68.62 102 VAL A CA 1
ATOM 803 C C . VAL A 1 102 ? 8.542 -1.872 -23.469 1.00 68.62 102 VAL A C 1
ATOM 805 O O . VAL A 1 102 ? 8.905 -0.709 -23.310 1.00 68.62 102 VAL A O 1
ATOM 808 N N . LEU A 1 103 ? 9.100 -2.849 -22.754 1.00 71.00 103 LEU A N 1
ATOM 809 C CA . LEU A 1 103 ? 10.068 -2.575 -21.703 1.00 71.00 103 LEU A CA 1
ATOM 810 C C . LEU A 1 103 ? 11.483 -2.435 -22.280 1.00 71.00 103 LEU A C 1
ATOM 812 O O . LEU A 1 103 ? 12.161 -3.425 -22.548 1.00 71.00 103 LEU A O 1
ATOM 816 N N . ASN A 1 104 ? 11.930 -1.189 -22.433 1.00 74.50 104 ASN A N 1
ATOM 817 C CA . ASN A 1 104 ? 13.283 -0.844 -22.872 1.00 74.50 104 ASN A CA 1
ATOM 818 C C . ASN A 1 104 ? 14.264 -0.763 -21.691 1.00 74.50 104 ASN A C 1
ATOM 820 O O . ASN A 1 104 ? 13.862 -0.472 -20.560 1.00 74.50 104 ASN A O 1
ATOM 824 N N . GLN A 1 105 ? 15.564 -0.913 -21.963 1.00 75.94 105 GLN A N 1
ATOM 825 C CA . GLN A 1 105 ? 16.638 -0.872 -20.958 1.00 75.94 105 GLN A CA 1
ATOM 826 C C . GLN A 1 105 ? 16.593 0.393 -20.077 1.00 75.94 105 GLN A C 1
ATOM 828 O O . GLN A 1 105 ? 16.697 0.307 -18.853 1.00 75.94 105 GLN A O 1
ATOM 833 N N . GLN A 1 106 ? 16.347 1.565 -20.677 1.00 77.56 106 GLN A N 1
ATOM 834 C CA . GLN A 1 106 ? 16.188 2.828 -19.942 1.00 77.56 106 GLN A CA 1
ATOM 835 C C . GLN A 1 106 ? 14.998 2.780 -18.967 1.00 77.56 106 GLN A C 1
ATOM 837 O O . GLN A 1 106 ? 15.132 3.147 -17.802 1.00 77.56 106 GLN A O 1
ATOM 842 N N . SER A 1 107 ? 13.842 2.273 -19.409 1.00 75.62 107 SER A N 1
ATOM 843 C CA . SER A 1 107 ? 12.646 2.152 -18.561 1.00 75.62 107 SER A CA 1
ATOM 844 C C . SER A 1 107 ? 12.819 1.132 -17.428 1.00 75.62 107 SER A C 1
ATOM 846 O O . SER A 1 107 ? 12.357 1.374 -16.313 1.00 75.62 107 SER A O 1
ATOM 848 N N . ALA A 1 108 ? 13.552 0.040 -17.671 1.00 77.94 108 ALA A N 1
ATOM 849 C CA . ALA A 1 108 ? 13.891 -0.952 -16.653 1.00 77.94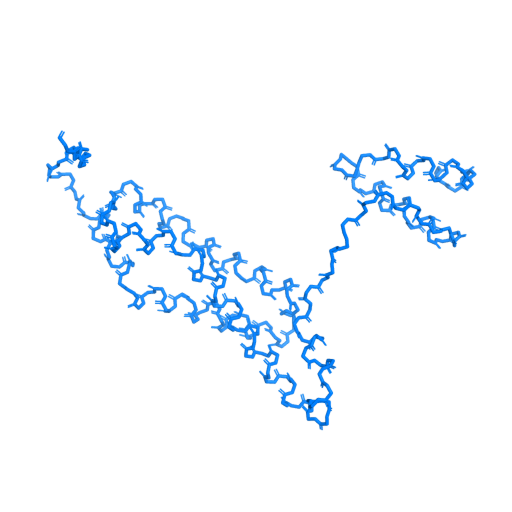 108 ALA A CA 1
ATOM 850 C C . ALA A 1 108 ? 14.788 -0.358 -15.550 1.00 77.94 108 ALA A C 1
ATOM 852 O O . ALA A 1 108 ? 14.574 -0.630 -14.367 1.00 77.94 108 ALA A O 1
ATOM 853 N N . PHE A 1 109 ? 15.740 0.508 -15.918 1.00 80.06 109 PHE A N 1
ATOM 854 C CA . PHE A 1 109 ? 16.581 1.230 -14.961 1.00 80.06 109 PHE A CA 1
ATOM 855 C C . PHE A 1 109 ? 15.765 2.190 -14.079 1.00 80.06 109 PHE A C 1
ATOM 857 O O . PHE A 1 109 ? 15.865 2.138 -12.852 1.00 80.06 109 PHE A O 1
ATOM 864 N N . PHE A 1 110 ? 14.902 3.020 -14.680 1.00 80.62 110 PHE A N 1
ATOM 865 C CA . PHE A 1 110 ? 14.016 3.917 -13.924 1.00 80.62 110 PHE A CA 1
ATOM 866 C C . PHE A 1 110 ? 13.062 3.157 -13.004 1.00 80.62 110 PHE A C 1
ATOM 868 O O . PHE A 1 110 ? 12.783 3.597 -11.885 1.00 80.62 110 PHE A O 1
ATOM 875 N N . TYR A 1 111 ? 12.583 1.995 -13.440 1.00 80.94 111 TYR A N 1
ATOM 876 C CA . TYR A 1 111 ? 11.773 1.143 -12.589 1.00 80.94 111 TYR A CA 1
ATOM 877 C C . TYR A 1 111 ? 12.548 0.652 -11.361 1.00 80.94 111 TYR A C 1
ATOM 879 O O . TYR A 1 111 ? 12.052 0.803 -10.252 1.00 80.94 111 TYR 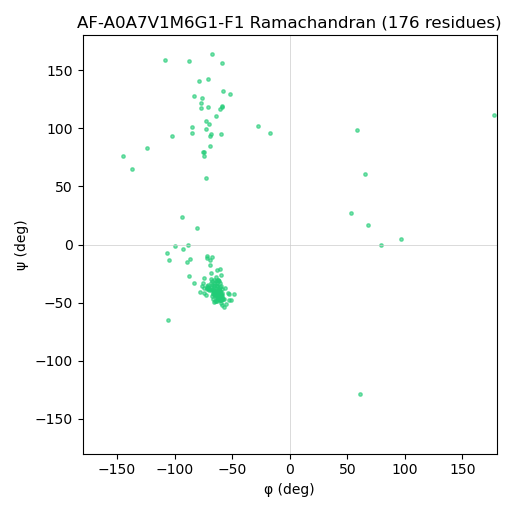A O 1
ATOM 887 N N . LEU A 1 112 ? 13.765 0.123 -11.512 1.00 83.38 112 LEU A N 1
ATOM 888 C CA . LEU A 1 112 ? 14.548 -0.337 -10.357 1.00 83.38 112 LEU A CA 1
ATOM 889 C C . LEU A 1 112 ? 14.824 0.787 -9.352 1.00 83.38 112 LEU A C 1
ATOM 891 O O . LEU A 1 112 ? 14.798 0.555 -8.145 1.00 83.38 112 LEU A O 1
ATOM 895 N N . LEU A 1 113 ? 15.029 2.008 -9.845 1.00 86.25 113 LEU A N 1
ATOM 896 C CA . LEU A 1 113 ? 15.239 3.182 -9.003 1.00 86.25 113 LEU A CA 1
ATOM 897 C C . LEU A 1 113 ? 13.957 3.632 -8.281 1.00 86.25 113 LEU A C 1
ATOM 899 O O . LEU A 1 113 ? 14.012 4.072 -7.135 1.00 86.25 113 LEU A O 1
ATOM 903 N N . SER A 1 114 ? 12.800 3.504 -8.935 1.00 83.31 114 SER A N 1
ATOM 904 C CA . SER A 1 114 ? 11.491 3.882 -8.384 1.00 83.31 114 SER A CA 1
ATOM 905 C C . SER A 1 114 ? 10.792 2.761 -7.610 1.00 83.31 114 SER A C 1
ATOM 907 O O . SER A 1 114 ? 9.880 3.036 -6.838 1.00 83.31 114 SER A O 1
ATOM 909 N N . PHE A 1 115 ? 11.228 1.507 -7.734 1.00 84.44 115 PHE A N 1
ATOM 910 C CA . PHE A 1 115 ? 10.611 0.369 -7.055 1.00 84.44 115 PHE A CA 1
ATOM 911 C C . PHE A 1 115 ? 10.478 0.555 -5.535 1.00 84.44 115 PHE A C 1
ATOM 913 O O . PHE A 1 115 ? 9.402 0.259 -5.019 1.00 84.44 115 PHE A O 1
ATOM 920 N N . PRO A 1 116 ? 11.472 1.104 -4.802 1.00 87.00 116 PRO A N 1
ATOM 921 C CA . PRO A 1 116 ? 11.341 1.358 -3.367 1.00 87.00 116 PRO A CA 1
ATOM 922 C C . PRO A 1 116 ? 10.244 2.370 -3.006 1.00 87.00 116 PRO A C 1
ATOM 924 O O . PRO A 1 116 ? 9.754 2.347 -1.877 1.00 87.00 116 PRO A O 1
ATOM 927 N N . PHE A 1 117 ? 9.819 3.237 -3.934 1.00 86.94 117 PHE A N 1
ATOM 928 C CA . PHE A 1 117 ? 8.722 4.174 -3.676 1.00 86.94 117 PHE A CA 1
ATOM 929 C C . PHE A 1 117 ? 7.391 3.454 -3.474 1.00 86.94 117 PHE A C 1
ATOM 931 O O . PHE A 1 117 ? 6.633 3.854 -2.600 1.00 86.94 117 PHE A O 1
ATOM 938 N N . ALA A 1 118 ? 7.114 2.375 -4.208 1.00 86.62 118 ALA A N 1
ATOM 939 C CA . ALA A 1 118 ? 5.859 1.637 -4.076 1.00 86.62 118 ALA A CA 1
ATOM 940 C C . ALA A 1 118 ? 5.598 1.122 -2.639 1.00 86.62 118 ALA A C 1
ATOM 942 O O . ALA A 1 118 ? 4.560 1.474 -2.066 1.00 86.62 118 ALA A O 1
ATOM 943 N N . PRO A 1 119 ? 6.513 0.366 -1.991 1.00 88.69 119 PRO A N 1
ATOM 944 C CA . PRO A 1 119 ? 6.320 -0.078 -0.614 1.00 88.69 119 PRO A CA 1
ATOM 945 C C . PRO A 1 119 ? 6.369 1.080 0.396 1.00 88.69 119 PRO A C 1
ATOM 947 O O . PRO A 1 119 ? 5.629 1.047 1.379 1.00 88.69 119 PRO A O 1
ATOM 950 N N . LEU A 1 120 ? 7.177 2.125 0.164 1.00 90.50 120 LEU A N 1
ATOM 951 C CA . LEU A 1 120 ? 7.235 3.298 1.050 1.00 90.50 120 LEU A CA 1
ATOM 952 C C . LEU A 1 120 ? 5.924 4.092 1.037 1.00 90.50 120 LEU A C 1
ATOM 954 O O . LEU A 1 120 ? 5.382 4.423 2.095 1.00 90.50 120 LEU A O 1
ATOM 958 N N . SER A 1 121 ? 5.385 4.365 -0.150 1.00 88.00 121 SER A N 1
ATOM 959 C CA . SER A 1 121 ? 4.099 5.033 -0.322 1.00 88.00 121 SER A CA 1
ATOM 960 C C . SER A 1 121 ? 2.978 4.200 0.289 1.00 88.00 121 SER A C 1
ATOM 962 O O . SER A 1 121 ? 2.197 4.734 1.076 1.00 88.00 121 SER A O 1
ATOM 964 N N . ALA A 1 122 ? 2.931 2.892 0.021 1.00 87.75 122 ALA A N 1
ATOM 965 C CA . ALA A 1 122 ? 1.924 1.999 0.590 1.00 87.75 122 ALA A CA 1
ATOM 966 C C . ALA A 1 122 ? 1.978 1.930 2.125 1.00 87.75 122 ALA A C 1
ATOM 968 O O . ALA A 1 122 ? 0.933 1.990 2.776 1.00 87.75 122 ALA A O 1
ATOM 969 N N . ALA A 1 123 ? 3.172 1.896 2.724 1.00 88.94 123 ALA A N 1
ATOM 970 C CA . ALA A 1 123 ? 3.331 1.995 4.174 1.00 88.94 123 ALA A CA 1
ATOM 971 C C . ALA A 1 123 ? 2.819 3.345 4.713 1.00 88.94 123 ALA A C 1
ATOM 973 O O . ALA A 1 123 ? 2.154 3.394 5.751 1.00 88.94 123 ALA A O 1
ATOM 974 N N . GLY A 1 124 ? 3.071 4.440 3.988 1.00 87.19 124 GLY A N 1
ATOM 975 C CA . GLY A 1 124 ? 2.537 5.766 4.297 1.00 87.19 124 GLY A CA 1
ATOM 976 C C . GLY A 1 124 ? 1.006 5.814 4.273 1.00 87.19 124 GLY A C 1
ATOM 977 O O . GLY A 1 124 ? 0.393 6.310 5.222 1.00 87.19 124 GLY A O 1
ATOM 978 N N . PHE A 1 125 ? 0.380 5.247 3.237 1.00 86.38 125 PHE A N 1
ATOM 979 C CA . PHE A 1 125 ? -1.079 5.131 3.136 1.00 86.38 125 PHE A CA 1
ATOM 980 C C . PHE A 1 125 ? -1.660 4.232 4.230 1.00 86.38 125 PHE A C 1
ATOM 982 O O . PHE A 1 125 ? -2.636 4.621 4.864 1.00 86.38 125 PHE A O 1
ATOM 989 N N . GLY A 1 126 ? -1.031 3.091 4.525 1.00 85.06 126 GLY A N 1
ATOM 990 C CA . GLY A 1 126 ? -1.434 2.212 5.626 1.00 85.06 126 GLY A CA 1
ATOM 991 C C . GLY A 1 126 ? -1.374 2.902 6.988 1.00 85.06 126 GLY A C 1
ATOM 992 O O . GLY A 1 126 ? -2.285 2.769 7.800 1.00 85.06 126 GLY A O 1
ATOM 993 N N . ARG A 1 127 ? -0.341 3.719 7.229 1.00 86.38 127 ARG A N 1
ATOM 994 C CA . ARG A 1 127 ? -0.216 4.498 8.469 1.00 86.38 127 ARG A CA 1
ATOM 995 C C . ARG A 1 127 ? -1.266 5.606 8.573 1.00 86.38 127 ARG A C 1
ATOM 997 O O . ARG A 1 127 ? -1.730 5.885 9.678 1.00 86.38 127 ARG A O 1
ATOM 1004 N N . ARG A 1 128 ? -1.621 6.250 7.454 1.00 85.69 128 ARG A N 1
ATOM 1005 C CA . ARG A 1 128 ? -2.716 7.237 7.397 1.00 85.69 128 ARG A CA 1
ATOM 1006 C C . ARG A 1 128 ? -4.084 6.586 7.594 1.00 85.69 128 ARG A C 1
ATOM 1008 O O . ARG A 1 128 ? -4.948 7.222 8.179 1.00 85.69 128 ARG A O 1
ATOM 1015 N N . ALA A 1 129 ? -4.239 5.328 7.189 1.00 83.50 129 ALA A N 1
ATOM 1016 C CA . ALA A 1 129 ? -5.476 4.565 7.313 1.00 83.50 129 ALA A CA 1
ATOM 1017 C C . ALA A 1 129 ? -5.722 3.947 8.712 1.00 83.50 129 ALA A C 1
ATOM 1019 O O . ALA A 1 129 ? -6.537 3.039 8.857 1.00 83.50 129 ALA A O 1
ATOM 1020 N N . GLY A 1 130 ? -4.981 4.387 9.738 1.00 83.19 130 GLY A N 1
ATOM 1021 C CA . GLY A 1 130 ? -5.095 3.872 11.112 1.00 83.19 130 GLY A CA 1
ATOM 1022 C C . GLY A 1 130 ? -4.071 2.791 11.493 1.00 83.19 130 GLY A C 1
ATOM 1023 O O . GLY A 1 130 ? -4.093 2.277 12.608 1.00 83.19 130 GLY A O 1
ATOM 1024 N N . GLY A 1 131 ? -3.109 2.468 10.620 1.00 82.56 131 GLY A N 1
ATOM 1025 C CA . GLY A 1 131 ? -2.055 1.475 10.868 1.00 82.56 131 GLY A CA 1
ATOM 1026 C C . GLY A 1 131 ? -0.957 1.902 11.845 1.00 82.56 131 GLY A C 1
ATOM 1027 O O . GLY A 1 131 ? 0.224 1.922 11.494 1.00 82.56 131 GLY A O 1
ATOM 1028 N N . ARG A 1 132 ? -1.327 2.276 13.072 1.00 84.19 132 ARG A N 1
ATOM 1029 C CA . ARG A 1 132 ? -0.412 2.668 14.156 1.00 84.19 132 ARG A CA 1
ATOM 1030 C C . ARG A 1 132 ? -0.354 1.592 15.245 1.00 84.19 132 ARG A C 1
ATOM 1032 O O . ARG A 1 132 ? -1.254 0.767 15.377 1.00 84.19 132 ARG A O 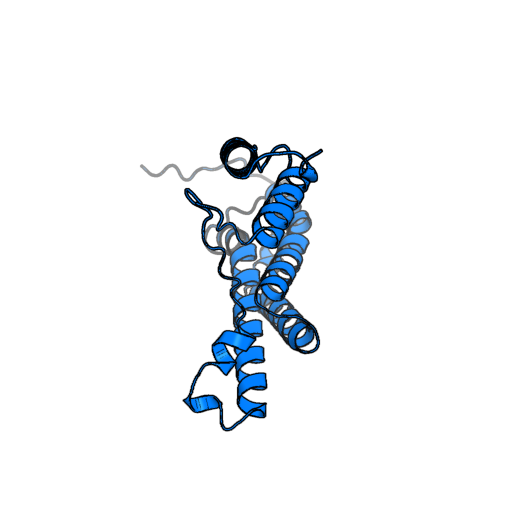1
ATOM 1039 N N . GLY A 1 133 ? 0.724 1.593 16.032 1.00 87.38 133 GLY A N 1
ATOM 1040 C CA . GLY A 1 133 ? 0.920 0.620 17.112 1.00 87.38 133 GLY A CA 1
ATOM 1041 C C . GLY A 1 133 ? 0.966 -0.815 16.583 1.00 87.38 133 GLY A C 1
ATOM 1042 O O . GLY A 1 133 ? 1.697 -1.097 15.635 1.00 87.38 133 GLY A O 1
ATOM 1043 N N . TRP A 1 134 ? 0.161 -1.710 17.159 1.00 85.81 134 TRP A N 1
ATOM 1044 C CA . TRP A 1 134 ? 0.109 -3.127 16.772 1.00 85.81 134 TRP A CA 1
ATOM 1045 C C . TRP A 1 134 ? -0.342 -3.352 15.317 1.00 85.81 134 TRP A C 1
ATOM 1047 O O . TRP A 1 134 ? 0.148 -4.259 14.647 1.00 85.81 134 TRP A O 1
ATOM 1057 N N . TYR A 1 135 ? -1.187 -2.468 14.773 1.00 87.62 135 TYR A N 1
ATOM 1058 C CA . TYR A 1 135 ? -1.642 -2.541 13.379 1.00 87.62 135 TYR A CA 1
ATOM 1059 C C . TYR A 1 135 ? -0.540 -2.230 12.354 1.00 87.62 135 TYR A C 1
ATOM 1061 O O . TYR A 1 135 ? -0.696 -2.534 11.173 1.00 87.62 135 TYR A O 1
ATOM 1069 N N . SER A 1 136 ? 0.603 -1.681 12.781 1.00 88.31 136 SER A N 1
ATOM 1070 C CA . SER A 1 136 ? 1.761 -1.493 11.894 1.00 88.31 136 SER A CA 1
ATOM 1071 C C . SER A 1 136 ? 2.308 -2.820 11.358 1.00 88.31 136 SER A C 1
ATOM 1073 O O . SER A 1 136 ? 2.768 -2.875 10.220 1.00 88.31 136 SER A O 1
ATOM 1075 N N . VAL A 1 137 ? 2.183 -3.907 12.128 1.00 92.06 137 VAL A N 1
ATOM 1076 C CA . VAL A 1 137 ? 2.567 -5.253 11.685 1.00 92.06 137 VAL A CA 1
ATOM 1077 C C . VAL A 1 137 ? 1.685 -5.699 10.519 1.00 92.06 137 VAL A C 1
ATOM 1079 O O . VAL A 1 137 ? 2.196 -6.225 9.535 1.00 92.06 137 VAL A O 1
ATOM 1082 N N . ALA A 1 138 ? 0.380 -5.419 10.579 1.00 90.31 138 ALA A N 1
ATOM 1083 C CA . ALA A 1 138 ? -0.550 -5.712 9.491 1.00 90.31 138 ALA A CA 1
ATOM 1084 C C . ALA A 1 138 ? -0.260 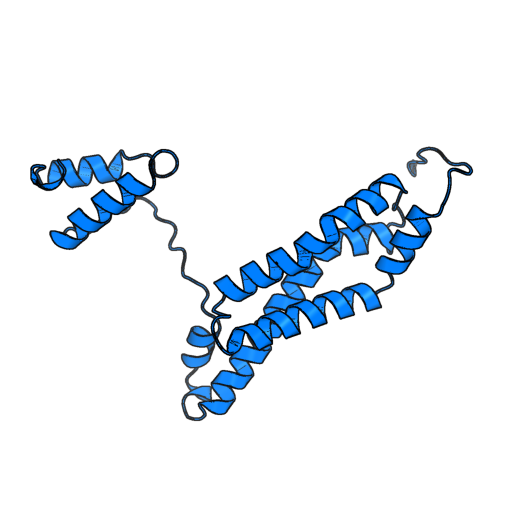-4.870 8.236 1.00 90.31 138 ALA A C 1
ATOM 1086 O O . ALA A 1 138 ? -0.292 -5.395 7.125 1.00 90.31 138 ALA A O 1
ATOM 1087 N N . VAL A 1 139 ? 0.108 -3.591 8.403 1.00 90.75 139 VAL A N 1
ATOM 1088 C CA . VAL A 1 139 ? 0.567 -2.738 7.291 1.00 90.75 139 VAL A CA 1
ATOM 1089 C C . VAL A 1 139 ? 1.787 -3.348 6.611 1.00 90.75 139 VAL A C 1
ATOM 1091 O O . VAL A 1 139 ? 1.772 -3.513 5.393 1.00 90.75 139 VAL A O 1
ATOM 1094 N N . LEU A 1 140 ? 2.819 -3.701 7.384 1.00 92.38 140 LEU A N 1
ATOM 1095 C CA . LEU A 1 140 ? 4.051 -4.297 6.864 1.00 92.38 140 LEU A CA 1
ATOM 1096 C C . LEU A 1 140 ? 3.788 -5.644 6.187 1.00 92.38 140 LEU A C 1
ATOM 1098 O O . LEU A 1 140 ? 4.318 -5.890 5.106 1.00 92.38 140 LEU A O 1
ATOM 1102 N N . ALA A 1 141 ? 2.938 -6.484 6.782 1.00 92.56 141 ALA A N 1
ATOM 1103 C CA . ALA A 1 141 ? 2.528 -7.754 6.195 1.00 92.56 141 ALA A CA 1
ATOM 1104 C C . ALA A 1 141 ? 1.815 -7.548 4.851 1.00 92.56 141 ALA A C 1
ATOM 1106 O O . ALA A 1 141 ? 2.128 -8.237 3.885 1.00 92.56 141 ALA A O 1
ATOM 1107 N N . GLY A 1 142 ? 0.912 -6.568 4.758 1.00 89.62 142 GLY A N 1
ATOM 1108 C CA . GLY A 1 142 ? 0.237 -6.238 3.506 1.00 89.62 142 GLY A CA 1
ATOM 1109 C C . GLY A 1 142 ? 1.178 -5.664 2.444 1.00 89.62 142 GLY A C 1
ATOM 1110 O O . GLY A 1 142 ? 1.102 -6.067 1.288 1.00 89.62 142 GLY A O 1
ATOM 1111 N N . VAL A 1 143 ? 2.138 -4.810 2.819 1.00 91.94 143 VAL A N 1
ATOM 1112 C CA . VAL A 1 143 ? 3.185 -4.335 1.893 1.00 91.94 143 VAL A CA 1
ATOM 1113 C C . VAL A 1 143 ? 4.022 -5.506 1.374 1.00 91.94 143 VAL A C 1
ATOM 1115 O O . VAL A 1 143 ? 4.218 -5.634 0.167 1.00 91.94 143 VAL A O 1
ATOM 1118 N N . ALA A 1 144 ? 4.473 -6.395 2.263 1.00 91.88 144 ALA A N 1
ATOM 1119 C CA . ALA A 1 144 ? 5.229 -7.584 1.882 1.00 91.88 144 ALA A CA 1
ATOM 1120 C C . ALA A 1 144 ? 4.419 -8.499 0.951 1.00 91.88 144 ALA A C 1
ATOM 1122 O O . ALA A 1 144 ? 4.949 -8.978 -0.050 1.00 91.88 144 ALA A O 1
ATOM 1123 N N . LEU A 1 145 ? 3.128 -8.693 1.235 1.00 92.38 145 LEU A N 1
ATOM 1124 C CA . LEU A 1 145 ? 2.222 -9.483 0.405 1.00 92.38 145 LEU A CA 1
ATOM 1125 C C . LEU A 1 145 ? 2.011 -8.843 -0.973 1.00 92.38 145 LEU A C 1
ATOM 1127 O O . LEU A 1 145 ? 2.086 -9.542 -1.978 1.00 92.38 145 LEU A O 1
ATOM 1131 N N . GLY A 1 146 ? 1.831 -7.522 -1.045 1.00 86.50 146 GLY A N 1
ATOM 1132 C CA . GLY A 1 146 ? 1.724 -6.789 -2.309 1.00 86.50 146 GLY A CA 1
ATOM 1133 C C . GLY A 1 146 ? 2.993 -6.889 -3.161 1.00 86.50 146 GLY A C 1
ATOM 1134 O O . GLY A 1 146 ? 2.914 -7.147 -4.363 1.00 86.50 146 GLY A O 1
ATOM 1135 N N . VAL A 1 147 ? 4.172 -6.773 -2.538 1.00 88.50 147 VAL A N 1
ATOM 1136 C CA . VAL A 1 147 ? 5.464 -6.995 -3.207 1.00 88.50 147 VAL A CA 1
ATOM 1137 C C . VAL A 1 147 ? 5.590 -8.442 -3.690 1.00 88.50 147 VAL A C 1
ATOM 1139 O O . VAL A 1 147 ? 5.959 -8.664 -4.839 1.00 88.50 147 VAL A O 1
ATOM 1142 N N . MET A 1 148 ? 5.247 -9.426 -2.856 1.00 88.50 148 MET A N 1
ATOM 1143 C CA . MET A 1 148 ? 5.281 -10.847 -3.220 1.00 88.50 148 MET A CA 1
ATOM 1144 C C . MET A 1 148 ? 4.347 -11.165 -4.390 1.00 88.50 148 MET A C 1
ATOM 1146 O O . MET A 1 148 ? 4.764 -11.845 -5.324 1.00 88.50 148 MET A O 1
ATOM 1150 N N . MET A 1 149 ? 3.116 -10.640 -4.383 1.00 87.06 149 MET A N 1
ATOM 1151 C CA . MET A 1 149 ? 2.184 -10.785 -5.505 1.00 87.06 149 MET A CA 1
ATOM 1152 C C . MET A 1 149 ? 2.777 -10.201 -6.782 1.00 87.06 149 MET A C 1
ATOM 1154 O O . MET A 1 149 ? 2.746 -10.855 -7.821 1.00 87.06 149 MET A O 1
ATOM 1158 N N . PHE A 1 150 ? 3.369 -9.007 -6.704 1.00 84.50 150 PHE A N 1
ATOM 1159 C CA . PHE A 1 150 ? 4.015 -8.392 -7.855 1.00 84.50 150 PHE A CA 1
ATOM 1160 C C . PHE A 1 150 ? 5.215 -9.210 -8.359 1.00 84.50 150 PHE A C 1
ATOM 1162 O O . PHE A 1 150 ? 5.322 -9.450 -9.558 1.00 84.50 150 PHE A O 1
ATOM 1169 N N . ILE A 1 151 ? 6.089 -9.702 -7.478 1.00 85.50 151 ILE A N 1
ATOM 1170 C CA . ILE A 1 151 ? 7.208 -10.580 -7.861 1.00 85.50 151 ILE A CA 1
ATOM 1171 C C . ILE A 1 151 ? 6.683 -11.852 -8.539 1.00 85.50 151 ILE A C 1
ATOM 1173 O O . ILE A 1 151 ? 7.200 -12.247 -9.585 1.00 85.50 151 ILE A O 1
ATOM 1177 N N . GLY A 1 152 ? 5.616 -12.444 -7.994 1.00 83.19 152 GLY A N 1
ATOM 1178 C CA . GLY A 1 152 ? 4.960 -13.634 -8.535 1.00 83.19 152 GLY A CA 1
ATOM 1179 C C . GLY A 1 152 ? 4.395 -13.456 -9.947 1.00 83.19 152 GLY A C 1
ATOM 1180 O O . GLY A 1 152 ? 4.253 -14.441 -10.664 1.00 83.19 152 GLY A O 1
ATOM 1181 N N . THR A 1 153 ? 4.138 -12.221 -10.393 1.00 83.00 153 THR A N 1
ATOM 1182 C CA . THR A 1 153 ? 3.716 -11.966 -11.782 1.00 83.00 153 THR A CA 1
ATOM 1183 C C . THR A 1 153 ? 4.815 -12.219 -12.817 1.00 83.00 153 THR A C 1
ATOM 1185 O O . THR A 1 153 ? 4.519 -12.330 -14.002 1.00 83.00 153 THR A O 1
ATOM 1188 N N . GLY A 1 154 ? 6.087 -12.277 -12.407 1.00 77.38 154 GLY A N 1
ATOM 1189 C CA . GLY A 1 154 ? 7.222 -12.381 -13.326 1.00 77.38 154 GLY A CA 1
ATOM 1190 C C . GLY A 1 154 ? 7.636 -11.054 -13.976 1.00 77.38 154 GLY A C 1
ATOM 1191 O O . GLY A 1 154 ? 8.634 -11.023 -14.696 1.00 77.38 154 GLY A O 1
ATOM 1192 N N . ALA A 1 155 ? 6.953 -9.939 -13.682 1.00 78.12 155 ALA A N 1
ATOM 1193 C CA . ALA A 1 155 ? 7.308 -8.615 -14.202 1.00 78.12 155 ALA A CA 1
ATOM 1194 C C . ALA A 1 155 ? 8.736 -8.197 -13.808 1.00 78.12 155 ALA A C 1
ATOM 1196 O O . ALA A 1 155 ? 9.473 -7.655 -14.628 1.00 78.12 155 ALA A O 1
ATOM 1197 N N . LEU A 1 156 ? 9.170 -8.525 -12.584 1.00 78.19 156 LEU A N 1
ATOM 1198 C CA . LEU A 1 156 ? 10.545 -8.277 -12.138 1.00 78.19 156 LEU A CA 1
ATOM 1199 C C . LEU A 1 156 ? 11.571 -9.040 -12.990 1.00 78.19 156 LEU A C 1
ATOM 1201 O O . LEU A 1 156 ? 12.630 -8.506 -13.307 1.00 78.19 156 LEU A O 1
ATOM 1205 N N . HIS A 1 157 ? 11.258 -10.273 -13.391 1.00 79.56 157 HIS A N 1
ATOM 1206 C CA . HIS A 1 157 ? 12.145 -11.061 -14.243 1.00 79.56 157 HIS A CA 1
ATOM 1207 C C . HIS A 1 157 ? 12.266 -10.440 -15.641 1.00 79.56 157 HIS A C 1
ATOM 1209 O O . HIS A 1 157 ? 13.375 -10.299 -16.148 1.00 79.56 157 HIS A O 1
ATOM 1215 N N . ALA A 1 158 ? 11.149 -9.991 -16.221 1.00 76.00 158 ALA A N 1
ATOM 1216 C CA . ALA A 1 158 ? 11.135 -9.283 -17.502 1.00 76.00 158 ALA A CA 1
ATOM 1217 C C . ALA A 1 158 ? 11.929 -7.963 -17.452 1.00 76.00 158 ALA A C 1
ATOM 1219 O O . ALA A 1 158 ? 12.683 -7.663 -18.374 1.00 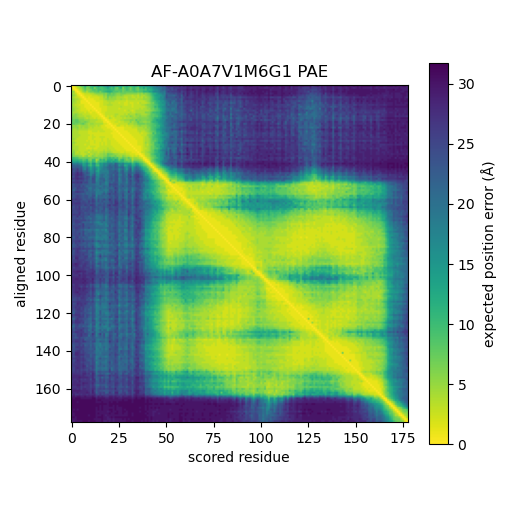76.00 158 ALA A O 1
ATOM 1220 N N . VAL A 1 159 ? 11.836 -7.214 -16.348 1.00 77.25 159 VAL A N 1
ATOM 1221 C CA . VAL A 1 159 ? 12.657 -6.016 -16.094 1.00 77.25 159 VAL A CA 1
ATOM 1222 C C . VAL A 1 159 ? 14.141 -6.349 -16.077 1.00 77.25 159 VAL A C 1
ATOM 1224 O O . VAL A 1 159 ? 14.926 -5.678 -16.742 1.00 77.25 159 VAL A O 1
ATOM 1227 N N . VAL A 1 160 ? 14.540 -7.364 -15.312 1.00 80.00 160 VAL A N 1
ATOM 1228 C CA . VAL A 1 160 ? 15.951 -7.749 -15.198 1.00 80.00 160 VAL A CA 1
ATOM 1229 C C . VAL A 1 160 ? 16.487 -8.204 -16.557 1.00 80.00 160 VAL A C 1
ATOM 1231 O O . VAL A 1 160 ? 17.569 -7.784 -16.958 1.00 80.00 160 VAL A O 1
ATOM 1234 N N . GLN A 1 161 ? 15.713 -8.987 -17.311 1.00 78.19 161 GLN A N 1
ATOM 1235 C CA . GLN A 1 161 ? 16.073 -9.371 -18.678 1.00 78.19 161 GLN A CA 1
ATOM 1236 C C . GLN A 1 161 ? 16.211 -8.160 -19.613 1.00 78.19 161 GLN A C 1
ATOM 1238 O O . GLN A 1 161 ? 17.161 -8.101 -20.389 1.00 78.19 161 GLN A O 1
ATOM 1243 N N . ALA A 1 162 ? 15.303 -7.182 -19.527 1.00 74.12 162 ALA A N 1
ATOM 1244 C CA . ALA A 1 162 ? 15.372 -5.951 -20.314 1.00 74.12 162 ALA A CA 1
ATOM 1245 C C . ALA A 1 162 ? 16.578 -5.073 -19.940 1.00 74.12 162 ALA A C 1
ATOM 1247 O O . ALA A 1 162 ? 17.120 -4.386 -20.800 1.00 74.12 162 ALA A O 1
ATOM 1248 N N . LEU A 1 163 ? 17.031 -5.114 -18.682 1.00 76.56 163 LEU A N 1
ATOM 1249 C CA . LEU A 1 163 ? 18.222 -4.393 -18.228 1.00 76.56 163 LEU A CA 1
ATOM 1250 C C . LEU A 1 163 ? 19.519 -4.986 -18.803 1.00 76.56 163 LEU A C 1
ATOM 1252 O O . LEU A 1 163 ? 20.441 -4.242 -19.130 1.00 76.56 163 LEU A O 1
ATOM 1256 N N . PHE A 1 164 ? 19.585 -6.317 -18.916 1.00 76.06 164 PHE A N 1
ATOM 1257 C CA . PHE A 1 164 ? 20.757 -7.045 -19.419 1.00 76.06 164 PHE A CA 1
ATOM 1258 C C . PHE A 1 164 ? 20.723 -7.329 -20.925 1.00 76.06 164 PHE A C 1
ATOM 1260 O O . PHE A 1 164 ? 21.709 -7.836 -21.466 1.00 76.06 164 PHE A O 1
ATOM 1267 N N . ARG A 1 165 ? 19.641 -6.975 -21.630 1.00 69.06 165 ARG A N 1
ATOM 1268 C CA . ARG A 1 165 ? 19.664 -6.856 -23.093 1.00 69.06 165 ARG A CA 1
ATOM 1269 C C . ARG A 1 165 ? 20.520 -5.648 -23.471 1.00 69.06 165 ARG A C 1
ATOM 1271 O O . ARG A 1 165 ? 20.024 -4.546 -23.651 1.00 69.06 165 ARG A O 1
ATOM 1278 N N . SER A 1 166 ? 21.825 -5.892 -23.547 1.00 48.78 166 SER A N 1
ATOM 1279 C CA . SER A 1 166 ? 22.793 -5.054 -24.250 1.00 48.78 166 SER A CA 1
ATOM 1280 C C . SER A 1 166 ? 22.302 -4.811 -25.673 1.00 48.78 166 SER A C 1
ATOM 1282 O O . SER A 1 166 ? 21.987 -5.780 -26.363 1.00 48.78 166 SER A O 1
ATOM 1284 N N . ASP A 1 167 ? 22.274 -3.546 -26.091 1.00 51.69 167 ASP A N 1
ATOM 1285 C CA . ASP A 1 167 ? 22.066 -3.075 -27.462 1.00 51.69 167 ASP A CA 1
ATOM 1286 C C . ASP A 1 167 ? 22.534 -4.082 -28.523 1.00 51.69 167 ASP A C 1
ATOM 1288 O O . ASP A 1 167 ? 23.719 -4.229 -28.822 1.00 51.69 167 ASP A O 1
ATOM 1292 N N . GLY A 1 168 ? 21.563 -4.775 -29.102 1.00 44.31 168 GLY A N 1
ATOM 1293 C CA . GLY A 1 168 ? 21.732 -5.663 -30.235 1.00 44.31 168 GLY A CA 1
ATOM 1294 C C . GLY A 1 168 ? 20.487 -5.559 -31.094 1.00 44.31 168 GLY A C 1
ATOM 1295 O O . GLY A 1 168 ? 19.641 -6.438 -31.027 1.00 44.31 168 GLY A O 1
ATOM 1296 N N . ALA A 1 169 ? 20.399 -4.459 -31.848 1.00 44.50 169 ALA A N 1
ATOM 1297 C CA . ALA A 1 169 ? 19.416 -4.198 -32.897 1.00 44.50 169 ALA A CA 1
ATOM 1298 C C . ALA A 1 169 ? 17.939 -4.240 -32.462 1.00 44.50 169 ALA A C 1
ATOM 1300 O O . ALA A 1 169 ? 17.321 -5.292 -32.417 1.00 44.50 169 ALA A O 1
ATOM 1301 N N . GLU A 1 170 ? 17.353 -3.071 -32.216 1.00 42.06 170 GLU A N 1
ATOM 1302 C CA . GLU A 1 170 ? 16.200 -2.574 -32.982 1.00 42.06 170 GLU A CA 1
ATOM 1303 C C . GLU A 1 170 ? 15.759 -1.240 -32.378 1.00 42.06 170 GLU A C 1
ATOM 1305 O O . GLU A 1 170 ? 15.299 -1.144 -31.240 1.00 42.06 170 GLU A O 1
ATOM 1310 N N . GLY A 1 171 ? 15.965 -0.175 -33.153 1.00 38.53 171 GLY A N 1
ATOM 1311 C CA . GLY A 1 171 ? 15.370 1.117 -32.861 1.00 38.53 171 GLY A CA 1
ATOM 1312 C C . GLY A 1 171 ? 13.848 1.010 -32.831 1.00 38.53 171 GLY A C 1
ATOM 1313 O O . GLY A 1 171 ? 13.269 0.120 -33.446 1.00 38.53 171 GLY A O 1
ATOM 1314 N N . PHE A 1 172 ? 13.232 1.946 -32.109 1.00 45.78 172 PHE A N 1
ATOM 1315 C CA . PHE A 1 172 ? 11.807 2.280 -32.131 1.00 45.78 172 PHE A CA 1
ATOM 1316 C C . PHE A 1 172 ? 11.060 1.750 -33.373 1.00 45.78 172 PHE A C 1
ATOM 1318 O O . PHE A 1 172 ? 11.030 2.400 -34.417 1.00 45.78 172 PHE A O 1
ATOM 1325 N N . SER A 1 173 ? 10.410 0.595 -33.249 1.00 38.16 173 SER A N 1
ATOM 1326 C CA . SER A 1 173 ? 9.369 0.162 -34.175 1.00 38.16 173 SER A CA 1
ATOM 1327 C C . SER A 1 173 ? 8.024 0.411 -33.499 1.00 38.16 173 SER A C 1
ATOM 1329 O O . SER A 1 173 ? 7.512 -0.379 -32.708 1.00 38.16 173 SER A O 1
ATOM 1331 N N . LEU A 1 174 ? 7.453 1.585 -33.777 1.00 39.28 174 LEU A N 1
ATOM 1332 C CA . LEU A 1 174 ? 6.018 1.786 -33.599 1.00 39.28 174 LEU A CA 1
ATOM 1333 C C . LEU A 1 174 ? 5.298 0.742 -34.469 1.00 39.28 174 LEU A C 1
ATOM 1335 O O . LEU A 1 174 ? 5.638 0.630 -35.650 1.00 39.28 174 LEU A O 1
ATOM 1339 N N . PRO A 1 175 ? 4.294 0.008 -33.960 1.00 43.06 175 PRO A N 1
ATOM 1340 C CA . PRO A 1 175 ? 3.385 -0.708 -34.835 1.00 43.06 175 PRO A CA 1
ATOM 1341 C C . PRO A 1 175 ? 2.532 0.339 -35.559 1.00 43.06 175 PRO A C 1
ATOM 1343 O O . PRO A 1 175 ? 1.520 0.805 -35.038 1.00 43.06 175 PRO A O 1
ATOM 1346 N N . VAL A 1 176 ? 2.961 0.755 -36.752 1.00 37.06 176 VAL A N 1
ATOM 1347 C CA . VAL A 1 176 ? 2.075 1.458 -37.680 1.00 37.06 176 VAL A CA 1
ATOM 1348 C C . VAL A 1 176 ? 1.115 0.407 -38.222 1.00 37.06 176 VAL A C 1
ATOM 1350 O O . VAL A 1 176 ? 1.471 -0.417 -39.060 1.00 37.06 176 VAL A O 1
ATOM 1353 N N . ALA A 1 177 ? -0.082 0.388 -37.645 1.00 37.53 177 ALA A N 1
ATOM 1354 C CA . ALA A 1 177 ? -1.241 -0.230 -38.256 1.00 37.53 177 ALA A CA 1
ATOM 1355 C C . ALA A 1 177 ? -1.807 0.718 -39.327 1.00 37.53 177 ALA A C 1
ATOM 1357 O O . ALA A 1 177 ? -1.904 1.923 -39.078 1.00 37.53 177 ALA A O 1
ATOM 1358 N N . TYR A 1 178 ? -2.237 0.093 -40.429 1.00 38.22 178 TYR A N 1
ATOM 1359 C CA . TYR A 1 178 ? -2.832 0.597 -41.679 1.00 38.22 178 TYR A CA 1
ATOM 1360 C C . TYR A 1 178 ? -1.858 0.945 -42.805 1.00 38.22 178 TYR A C 1
ATOM 1362 O O . TYR A 1 178 ? -1.229 2.023 -42.772 1.00 38.22 178 TYR A O 1
#